Protein AF-A0A948FHB3-F1 (afdb_monomer)

Foldseek 3Di:
DPDKFKKKWDQALAQQGIAIEGAPPDPDDPVNVVVVVVCVVVVHDQFKAKDWDWDWYQYPVRDIDIDIIMMMIGRHGNVLDDPVLSVVVRVLRVVCVVVVVCCSPPPDPSVVCPNDRYHYDNVRVVSCVVCVVVSVCVSVVPCPPPPPDDPPDDDDDDDDDDDDDDDDDDDDDDDDDDDDD

Sequence (181 aa):
MSNPFLIAETPRGGPYGHRFIIPPGTDLQSSEVEAYFQRAALGRGNDFIAVNHQVTQHLPNGAVRKGSETLLLAGVPCENLSPGQMEKVRQTLRGQLDDLEKLVTGDINWEEAGQQTLIIRAELAVWLRKDINALAEAVTSDNPGTSRPGLYFPKSPLSAVLIGSFLGIAVGAMALYLWFF

Solvent-accessible surface area (backbone atoms only — not comparable to full-atom values): 11252 Å² total; per-residue (Å²): 128,62,76,67,46,41,37,36,39,35,45,62,37,46,85,66,30,66,32,35,38,37,32,72,94,62,90,77,48,72,69,59,56,47,52,51,52,55,31,49,76,70,76,46,69,55,45,39,52,70,44,70,48,81,40,82,29,66,42,86,86,72,49,75,46,78,37,68,33,36,45,34,41,34,50,39,63,47,87,81,49,52,74,67,52,49,49,51,52,45,52,53,54,53,68,42,48,66,56,51,48,47,43,55,73,70,70,52,61,47,78,80,55,46,89,57,52,72,42,77,38,63,61,40,55,50,54,44,60,69,47,43,56,60,50,52,49,51,66,62,69,74,59,82,74,79,67,72,75,75,85,74,76,80,89,75,82,90,82,90,86,83,90,83,90,82,90,82,88,82,88,82,84,87,80,88,76,89,80,90,131

Structure (mmCIF, N/CA/C/O backbone):
data_AF-A0A948FHB3-F1
#
_entry.id   AF-A0A948FHB3-F1
#
loop_
_atom_site.group_PDB
_atom_site.id
_atom_site.type_symbol
_atom_site.label_atom_id
_atom_site.label_alt_id
_atom_site.label_comp_id
_atom_site.label_asym_id
_atom_site.label_entity_id
_atom_site.label_seq_id
_atom_site.pdbx_PDB_ins_code
_atom_site.Cartn_x
_atom_site.Cartn_y
_atom_site.Cartn_z
_atom_site.occupancy
_atom_site.B_iso_or_equiv
_atom_site.auth_seq_id
_atom_site.auth_comp_id
_atom_site.auth_asym_id
_atom_site.auth_atom_id
_atom_site.pdbx_PDB_model_num
ATOM 1 N N . MET A 1 1 ? -17.315 -9.355 10.254 1.00 51.12 1 MET A N 1
ATOM 2 C CA . MET A 1 1 ? -16.371 -8.264 9.940 1.00 51.12 1 MET A CA 1
ATOM 3 C C . MET A 1 1 ? -15.313 -8.854 9.035 1.00 51.12 1 MET A C 1
ATOM 5 O O . MET A 1 1 ? -14.880 -9.965 9.319 1.00 51.12 1 MET A O 1
ATOM 9 N N . SER A 1 2 ? -14.967 -8.187 7.938 1.00 69.62 2 SER A N 1
ATOM 10 C CA . SER A 1 2 ? -13.854 -8.624 7.090 1.00 69.62 2 SER A CA 1
ATOM 11 C C . SER A 1 2 ? -12.561 -8.517 7.894 1.00 69.62 2 SER A C 1
ATOM 13 O O . SER A 1 2 ? -12.381 -7.539 8.618 1.00 69.62 2 SER A O 1
ATOM 15 N N . ASN A 1 3 ? -11.689 -9.522 7.817 1.00 87.00 3 ASN A N 1
ATOM 16 C CA . ASN A 1 3 ? -10.385 -9.432 8.470 1.00 87.00 3 ASN A CA 1
ATOM 17 C C . ASN A 1 3 ? -9.614 -8.242 7.882 1.00 87.00 3 ASN A C 1
ATOM 19 O O . ASN A 1 3 ? -9.632 -8.093 6.660 1.00 87.00 3 ASN A O 1
ATOM 23 N N . PRO A 1 4 ? -8.946 -7.412 8.702 1.00 92.25 4 PRO A N 1
ATOM 24 C CA . PRO A 1 4 ? -8.140 -6.317 8.187 1.00 92.25 4 PRO A CA 1
ATOM 25 C C . PRO A 1 4 ? -7.045 -6.812 7.242 1.00 92.25 4 PRO A C 1
ATOM 27 O O . PRO A 1 4 ? -6.477 -7.885 7.456 1.00 92.25 4 PRO A O 1
ATOM 30 N N . PHE A 1 5 ? -6.721 -6.021 6.223 1.00 94.81 5 PHE A N 1
ATOM 31 C CA . PHE A 1 5 ? -5.632 -6.317 5.294 1.00 94.81 5 PHE A CA 1
ATOM 32 C C . PHE A 1 5 ? -4.998 -5.033 4.750 1.00 94.81 5 PHE A C 1
ATOM 34 O O . PHE A 1 5 ? -5.647 -3.989 4.674 1.00 94.81 5 PHE A O 1
ATOM 41 N N . LEU A 1 6 ? -3.716 -5.111 4.387 1.00 96.75 6 LEU A N 1
ATOM 42 C CA . LEU A 1 6 ? -3.002 -4.019 3.724 1.00 96.75 6 LEU A CA 1
ATOM 43 C C . LEU A 1 6 ? -3.098 -4.177 2.210 1.00 96.75 6 LEU A C 1
ATOM 45 O O . LEU A 1 6 ? -2.969 -5.291 1.714 1.00 96.75 6 LEU A O 1
ATOM 49 N N . ILE A 1 7 ? -3.262 -3.071 1.492 1.00 98.12 7 ILE A N 1
ATOM 50 C CA . ILE A 1 7 ? -3.062 -2.959 0.041 1.00 98.12 7 ILE A CA 1
ATOM 51 C C . ILE A 1 7 ? -2.237 -1.709 -0.253 1.00 98.12 7 ILE A C 1
ATOM 53 O O . ILE A 1 7 ? -2.284 -0.739 0.506 1.00 98.12 7 ILE A O 1
ATOM 57 N N . ALA A 1 8 ? -1.497 -1.714 -1.357 1.00 98.44 8 ALA A N 1
ATOM 58 C CA . ALA A 1 8 ? -0.726 -0.555 -1.793 1.00 98.44 8 ALA A CA 1
ATOM 59 C C . ALA A 1 8 ? -0.957 -0.235 -3.272 1.00 98.44 8 ALA A C 1
ATOM 61 O O . ALA A 1 8 ? -1.216 -1.126 -4.076 1.00 98.44 8 ALA A O 1
ATOM 62 N N . GLU A 1 9 ? -0.835 1.039 -3.624 1.00 98.44 9 GLU A N 1
ATOM 63 C CA . GLU A 1 9 ? -0.758 1.521 -5.000 1.00 98.44 9 GLU A CA 1
ATOM 64 C C . GLU A 1 9 ? 0.606 2.170 -5.194 1.00 98.44 9 GLU A C 1
ATOM 66 O O . GLU A 1 9 ? 0.994 3.040 -4.412 1.00 98.44 9 GLU A O 1
ATOM 71 N N . THR A 1 10 ? 1.310 1.789 -6.258 1.00 97.81 10 THR A N 1
ATOM 72 C CA . THR A 1 10 ? 2.568 2.426 -6.64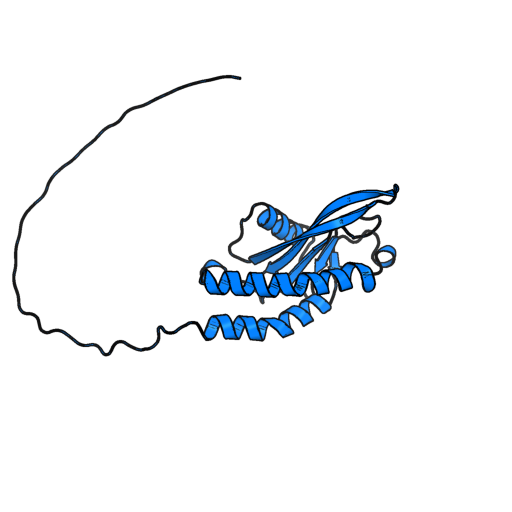3 1.00 97.81 10 THR A CA 1
ATOM 73 C C . THR A 1 10 ? 2.557 2.836 -8.115 1.00 97.81 10 THR A C 1
ATOM 75 O O . THR A 1 10 ? 2.137 2.057 -8.974 1.00 97.81 10 THR A O 1
ATOM 78 N N . PRO A 1 11 ? 3.064 4.036 -8.456 1.00 96.50 11 PRO A N 1
ATOM 79 C CA . PRO A 1 11 ? 3.316 4.420 -9.840 1.00 96.50 11 PRO A CA 1
ATOM 80 C C . PRO A 1 11 ? 4.614 3.795 -10.380 1.00 96.50 11 PRO A C 1
ATOM 82 O O . PRO A 1 11 ? 4.922 3.957 -11.558 1.00 96.50 11 PRO A O 1
ATOM 85 N N . ARG A 1 12 ? 5.411 3.121 -9.539 1.00 95.69 12 ARG A N 1
ATOM 86 C CA . ARG A 1 12 ? 6.755 2.626 -9.872 1.00 95.69 12 ARG A CA 1
ATOM 87 C C . ARG A 1 12 ? 6.755 1.203 -10.447 1.00 95.69 12 ARG A C 1
ATOM 89 O O . ARG A 1 12 ? 7.752 0.505 -10.322 1.00 95.69 12 ARG A O 1
ATOM 96 N N . GLY A 1 13 ? 5.691 0.791 -11.139 1.00 93.12 13 GLY A N 1
ATOM 97 C CA . GLY A 1 13 ? 5.583 -0.514 -11.806 1.00 93.12 13 GLY A CA 1
ATOM 9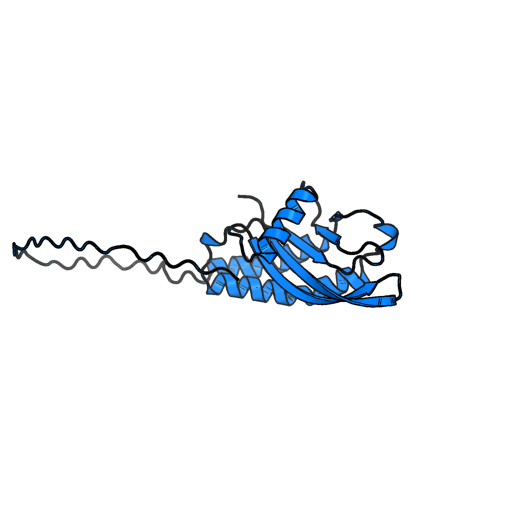8 C C . GLY A 1 13 ? 6.426 -0.663 -13.083 1.00 93.12 13 GLY A C 1
ATOM 99 O O . GLY A 1 13 ? 5.996 -1.305 -14.044 1.00 93.12 13 GLY A O 1
ATOM 100 N N . GLY A 1 14 ? 7.579 0.009 -13.150 1.00 88.38 14 GLY A N 1
ATOM 101 C CA . GLY A 1 14 ? 8.451 0.057 -14.323 1.00 88.38 14 GLY A CA 1
ATOM 102 C C . GLY A 1 14 ? 7.738 0.583 -15.583 1.00 88.38 14 GLY A C 1
ATOM 103 O O . GLY A 1 14 ? 7.062 1.619 -15.518 1.00 88.38 14 GLY A O 1
ATOM 104 N N . PRO A 1 15 ? 7.857 -0.105 -16.738 1.00 87.75 15 PRO A N 1
ATOM 105 C CA . PRO A 1 15 ? 7.249 0.341 -17.991 1.00 87.75 15 PRO A CA 1
ATOM 106 C C . PRO A 1 15 ? 5.722 0.251 -17.989 1.00 87.75 15 PRO A C 1
ATOM 108 O O . PRO A 1 15 ? 5.075 0.820 -18.867 1.00 87.75 15 PRO A O 1
ATOM 111 N N . TYR A 1 16 ? 5.140 -0.437 -17.008 1.00 90.12 16 TYR A N 1
ATOM 112 C CA . TYR A 1 16 ? 3.711 -0.691 -16.961 1.00 90.12 16 TYR A CA 1
ATOM 113 C C . TYR A 1 16 ? 2.920 0.304 -16.098 1.00 90.12 16 TYR A C 1
ATOM 115 O O . TYR A 1 16 ? 1.689 0.255 -16.069 1.00 90.12 16 TYR A O 1
ATOM 123 N N . GLY A 1 17 ? 3.609 1.231 -15.427 1.00 89.25 17 GLY A N 1
ATOM 124 C CA . GLY A 1 17 ? 2.988 2.339 -14.708 1.00 89.25 17 GLY A CA 1
ATOM 125 C C . GLY A 1 17 ? 2.363 1.942 -13.372 1.00 89.25 17 GLY A C 1
ATOM 126 O O . GLY A 1 17 ? 3.022 1.335 -12.533 1.00 89.25 17 GLY A O 1
ATOM 127 N N . HIS A 1 18 ? 1.114 2.362 -13.149 1.00 93.00 18 HIS A N 1
ATOM 128 C CA . HIS A 1 18 ? 0.423 2.150 -11.877 1.00 93.00 18 HIS A CA 1
ATOM 129 C C . HIS A 1 18 ? 0.128 0.666 -11.655 1.00 93.00 18 HIS A C 1
ATOM 131 O O . HIS A 1 18 ? -0.335 -0.046 -12.557 1.00 93.00 18 HIS A O 1
ATOM 137 N N . ARG A 1 19 ? 0.426 0.206 -10.443 1.00 97.06 19 ARG A N 1
ATOM 138 C CA . ARG A 1 19 ? 0.252 -1.176 -10.008 1.00 97.06 19 ARG A CA 1
ATOM 139 C C . ARG A 1 19 ? -0.311 -1.211 -8.604 1.00 97.06 19 ARG A C 1
ATOM 141 O O . ARG A 1 19 ? 0.040 -0.374 -7.772 1.00 97.06 19 ARG A O 1
ATOM 148 N N . PHE A 1 20 ? -1.148 -2.209 -8.355 1.00 98.25 20 PHE A N 1
ATOM 149 C CA . PHE A 1 20 ? -1.647 -2.494 -7.023 1.00 98.25 20 PHE A CA 1
ATOM 150 C C . PHE A 1 20 ? -0.935 -3.712 -6.456 1.00 98.25 20 PHE A C 1
ATOM 152 O O . PHE A 1 20 ? -0.706 -4.697 -7.156 1.00 98.25 20 PHE A O 1
ATOM 159 N N . ILE A 1 21 ? -0.610 -3.643 -5.174 1.00 98.50 21 ILE A N 1
ATOM 160 C CA . ILE A 1 21 ? 0.015 -4.724 -4.427 1.00 98.50 21 ILE A CA 1
ATOM 161 C C . ILE A 1 21 ? -0.992 -5.191 -3.384 1.00 98.50 21 ILE A C 1
ATOM 163 O O . ILE A 1 21 ? -1.506 -4.381 -2.608 1.00 98.50 21 ILE A O 1
ATOM 167 N N . ILE A 1 22 ? -1.285 -6.488 -3.383 1.00 98.19 22 ILE A N 1
ATOM 168 C CA . ILE A 1 22 ? -2.282 -7.108 -2.506 1.00 98.19 22 ILE A CA 1
ATOM 169 C C . ILE A 1 22 ? -1.670 -8.289 -1.741 1.00 98.19 22 ILE A C 1
ATOM 171 O O . ILE A 1 22 ? -0.711 -8.900 -2.222 1.00 98.19 22 ILE A O 1
ATOM 175 N N . PRO A 1 23 ? -2.199 -8.647 -0.560 1.00 97.38 23 PRO A N 1
ATOM 176 C CA . PRO A 1 23 ? -1.723 -9.803 0.173 1.00 97.38 23 PRO A CA 1
ATOM 177 C C . PRO A 1 23 ? -2.305 -11.098 -0.417 1.00 97.38 23 PRO A C 1
ATOM 179 O O . PRO A 1 23 ? -3.388 -11.088 -1.018 1.00 97.38 23 PRO A O 1
ATOM 182 N N . PRO A 1 24 ? -1.615 -12.238 -0.238 1.00 96.62 24 PRO A N 1
ATOM 183 C CA . PRO A 1 24 ? -2.129 -13.537 -0.654 1.00 96.62 24 PRO A CA 1
ATOM 184 C C . PRO A 1 24 ? -3.406 -13.902 0.112 1.00 96.62 24 PRO A C 1
ATOM 186 O O . PRO A 1 24 ? -3.582 -13.514 1.267 1.00 96.62 24 PRO A O 1
ATOM 189 N N . GLY A 1 25 ? -4.274 -14.692 -0.526 1.00 91.94 25 GLY A N 1
ATOM 190 C CA . GLY A 1 25 ? -5.529 -15.160 0.076 1.00 91.94 25 GLY A CA 1
ATOM 191 C C . GLY A 1 25 ? -6.641 -14.110 0.122 1.00 91.94 25 GLY A C 1
ATOM 192 O O . GLY A 1 25 ? -7.603 -14.288 0.863 1.00 91.94 25 GLY A O 1
ATOM 193 N N . THR A 1 26 ? -6.503 -13.018 -0.635 1.00 90.31 26 THR A N 1
ATOM 194 C CA . THR A 1 26 ? -7.603 -12.088 -0.901 1.00 90.31 26 THR A CA 1
ATOM 195 C C . THR A 1 26 ? -8.277 -12.451 -2.220 1.00 90.31 26 THR A C 1
ATOM 197 O O . THR A 1 26 ? -7.600 -12.773 -3.194 1.00 90.31 26 THR A O 1
ATOM 200 N N . ASP A 1 27 ? -9.606 -12.356 -2.256 1.00 92.25 27 ASP A N 1
ATOM 201 C CA . ASP A 1 27 ? -10.411 -12.638 -3.456 1.00 92.25 27 ASP A CA 1
ATOM 202 C C . ASP A 1 27 ? -10.703 -11.357 -4.267 1.00 92.25 27 ASP A C 1
ATOM 204 O O . ASP A 1 27 ? -11.571 -11.339 -5.143 1.00 92.25 27 ASP A O 1
ATOM 208 N N . LEU A 1 28 ? -9.983 -10.274 -3.950 1.00 94.75 28 LEU A N 1
ATOM 209 C CA . LEU A 1 28 ? -10.219 -8.939 -4.486 1.00 94.75 28 LEU A CA 1
ATOM 210 C C . LEU A 1 28 ? -9.918 -8.872 -5.979 1.00 94.75 28 LEU A C 1
ATOM 212 O O . LEU A 1 28 ? -8.833 -9.228 -6.441 1.00 94.75 28 LEU A O 1
ATOM 216 N N . GLN A 1 29 ? -10.868 -8.318 -6.718 1.00 96.12 29 GLN A N 1
ATOM 217 C CA . GLN A 1 29 ? -10.713 -7.995 -8.127 1.00 96.12 29 GLN A CA 1
ATOM 218 C C . GLN A 1 29 ? -10.104 -6.601 -8.305 1.00 96.12 29 GLN A C 1
ATOM 220 O O . GLN A 1 29 ? -10.248 -5.721 -7.453 1.00 96.12 29 GLN A O 1
ATOM 225 N N . SER A 1 30 ? -9.475 -6.355 -9.459 1.00 95.62 30 SER A N 1
ATOM 226 C CA . SER A 1 30 ? -8.820 -5.070 -9.756 1.00 95.62 30 SER A CA 1
ATOM 227 C C . SER A 1 30 ? -9.752 -3.871 -9.575 1.00 95.62 30 SER A C 1
ATOM 229 O O . SER A 1 30 ? -9.329 -2.849 -9.049 1.00 95.62 30 SER A O 1
ATOM 231 N N . SER A 1 31 ? -11.028 -4.011 -9.949 1.00 96.56 31 SER A N 1
ATOM 232 C CA . SER A 1 31 ? -12.040 -2.960 -9.800 1.00 96.56 31 SER A CA 1
ATOM 233 C C . SER A 1 31 ? -12.354 -2.624 -8.341 1.00 96.56 31 SER A C 1
ATOM 235 O O . SER A 1 31 ? -12.632 -1.473 -8.019 1.00 96.56 31 SER A O 1
ATOM 237 N N . GLU A 1 32 ? -12.316 -3.613 -7.446 1.00 96.62 32 GLU A N 1
ATOM 238 C CA . GLU A 1 32 ? -12.562 -3.402 -6.016 1.00 96.62 32 GLU A CA 1
ATOM 239 C C . GLU A 1 32 ? -11.375 -2.687 -5.371 1.00 96.62 32 GLU A C 1
ATOM 241 O O . GLU A 1 32 ? -11.552 -1.735 -4.611 1.00 96.62 32 GLU A O 1
ATOM 246 N N . VAL A 1 33 ? -10.159 -3.105 -5.730 1.00 97.31 33 VAL A N 1
ATOM 247 C CA . VAL A 1 33 ? -8.918 -2.457 -5.296 1.00 97.31 33 VAL A CA 1
ATOM 248 C C . VAL A 1 33 ? -8.873 -1.009 -5.784 1.00 97.31 33 VAL A C 1
ATOM 250 O O . VAL A 1 33 ? -8.632 -0.098 -4.995 1.00 97.31 33 VAL A O 1
ATOM 253 N N . GLU A 1 34 ? -9.190 -0.766 -7.054 1.00 96.94 34 GLU A N 1
ATOM 254 C CA . GLU A 1 34 ? -9.250 0.583 -7.615 1.00 96.94 34 GLU A CA 1
ATOM 255 C C . GLU A 1 34 ? -10.283 1.460 -6.889 1.00 96.94 34 GLU A C 1
ATOM 257 O O . GLU A 1 34 ? -9.996 2.613 -6.562 1.00 96.94 34 GLU A O 1
ATOM 262 N N . ALA A 1 35 ? -11.451 0.910 -6.542 1.00 96.62 35 ALA A N 1
ATOM 263 C CA . ALA A 1 35 ? -12.463 1.632 -5.777 1.00 96.62 35 ALA A CA 1
ATOM 264 C C . ALA A 1 35 ? -11.964 2.063 -4.383 1.00 96.62 35 ALA A C 1
ATOM 266 O O . ALA A 1 35 ? -12.358 3.126 -3.896 1.00 96.62 35 ALA A O 1
ATOM 267 N N . TYR A 1 36 ? -11.083 1.296 -3.730 1.00 96.81 36 TYR A N 1
ATOM 268 C CA . TYR A 1 36 ? -10.428 1.747 -2.494 1.00 96.81 36 TYR A CA 1
ATOM 269 C C . TYR A 1 36 ? -9.556 2.982 -2.735 1.00 96.81 36 TYR A C 1
ATOM 271 O O . TYR A 1 36 ? -9.712 3.983 -2.033 1.00 96.81 36 TYR A O 1
ATOM 279 N N . PHE A 1 37 ? -8.684 2.948 -3.743 1.00 97.06 37 PHE A N 1
ATOM 280 C CA . PHE A 1 37 ? -7.753 4.047 -4.014 1.00 97.06 37 PHE A CA 1
ATOM 281 C C . PHE A 1 37 ? -8.447 5.305 -4.548 1.00 97.06 37 PHE A C 1
ATOM 283 O O . PHE A 1 37 ? -8.101 6.412 -4.133 1.00 97.06 37 PHE A O 1
ATOM 290 N N . GLN A 1 38 ? -9.497 5.166 -5.362 1.00 96.81 38 GLN A N 1
ATOM 291 C CA . GLN A 1 38 ? -10.324 6.301 -5.785 1.00 96.81 38 GLN A CA 1
ATOM 292 C C . GLN A 1 38 ? -11.001 6.984 -4.586 1.00 96.81 38 GLN A C 1
ATOM 294 O O . GLN A 1 38 ? -10.979 8.211 -4.467 1.00 96.81 38 GLN A O 1
ATOM 299 N N . ARG A 1 39 ? -11.568 6.204 -3.655 1.00 96.94 39 ARG A N 1
ATOM 300 C CA . ARG A 1 39 ? -12.151 6.743 -2.416 1.00 96.94 39 ARG A CA 1
ATOM 301 C C . ARG A 1 39 ? -11.087 7.410 -1.539 1.00 96.94 39 ARG A C 1
ATOM 303 O O . ARG A 1 39 ? -11.320 8.514 -1.041 1.00 96.94 39 ARG A O 1
ATOM 310 N N . ALA A 1 40 ? -9.907 6.799 -1.420 1.00 95.56 40 ALA A N 1
ATOM 311 C CA . ALA A 1 40 ? -8.789 7.335 -0.646 1.00 95.56 40 ALA A CA 1
ATOM 312 C C . ALA A 1 40 ? -8.297 8.681 -1.196 1.00 95.56 40 ALA A C 1
ATOM 314 O O . ALA A 1 40 ? -8.099 9.618 -0.424 1.00 95.56 40 ALA A O 1
ATOM 315 N N . ALA A 1 41 ? -8.184 8.816 -2.521 1.00 94.25 41 ALA A N 1
ATOM 316 C CA . ALA A 1 41 ? -7.808 10.066 -3.184 1.00 94.25 41 ALA A CA 1
ATOM 317 C C . ALA A 1 41 ? -8.810 11.208 -2.926 1.00 94.25 41 ALA A C 1
ATOM 319 O O . ALA A 1 41 ? -8.424 12.373 -2.872 1.00 94.25 41 ALA A O 1
ATOM 320 N N . LEU A 1 42 ? -10.089 10.879 -2.715 1.00 94.25 42 LEU A N 1
ATOM 321 C CA . LEU A 1 42 ? -11.138 11.834 -2.344 1.00 94.25 42 LEU A CA 1
ATOM 322 C C . LEU A 1 42 ? -11.205 12.110 -0.831 1.00 94.25 42 LEU A C 1
ATOM 324 O O . LEU A 1 42 ? -12.072 12.870 -0.396 1.00 94.25 42 LEU A O 1
ATOM 328 N N . GLY A 1 43 ? -10.354 11.468 -0.022 1.00 89.25 43 GLY A N 1
ATOM 329 C CA . GLY A 1 43 ? -10.416 11.537 1.440 1.00 89.25 43 GLY A CA 1
ATOM 330 C C . GLY A 1 43 ? -11.692 10.922 2.023 1.00 89.25 43 GLY A C 1
ATOM 331 O O . GLY A 1 43 ? -12.136 11.325 3.096 1.00 89.25 43 GLY A O 1
ATOM 332 N N . ARG A 1 44 ? -12.323 9.985 1.307 1.00 86.88 44 ARG A N 1
ATOM 333 C CA . ARG A 1 44 ? -13.581 9.337 1.699 1.00 86.88 44 ARG A CA 1
ATOM 334 C C . ARG A 1 44 ? -13.319 7.892 2.082 1.00 86.88 44 ARG A C 1
ATOM 336 O O . ARG A 1 44 ? -12.675 7.185 1.327 1.00 86.88 44 ARG A O 1
ATOM 343 N N . GLY A 1 45 ? -13.890 7.428 3.184 1.00 86.75 45 GLY A N 1
ATOM 344 C CA . GLY A 1 45 ? -13.796 6.026 3.587 1.00 86.75 45 GLY A CA 1
ATOM 345 C C . GLY A 1 45 ? -14.093 5.860 5.066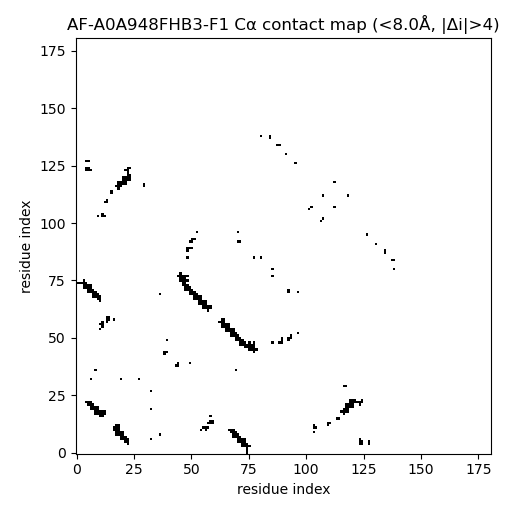 1.00 86.75 45 GLY A C 1
ATOM 346 O O . GLY A 1 45 ? -13.497 6.541 5.895 1.00 86.75 45 GLY A O 1
ATOM 347 N N . ASN A 1 46 ? -15.032 4.977 5.393 1.00 92.44 46 ASN A N 1
ATOM 348 C CA . ASN A 1 46 ? -15.332 4.574 6.768 1.00 92.44 46 ASN A CA 1
ATOM 349 C C . ASN A 1 46 ? -14.854 3.145 7.071 1.00 92.44 46 ASN A C 1
ATOM 351 O O . ASN A 1 46 ? -14.961 2.703 8.207 1.00 92.44 46 ASN A O 1
ATOM 355 N N . ASP A 1 47 ? -14.326 2.441 6.071 1.00 93.75 47 ASP A N 1
ATOM 356 C CA . ASP A 1 47 ? -13.883 1.046 6.117 1.00 93.75 47 ASP A CA 1
ATOM 357 C C . ASP A 1 47 ? -12.373 0.881 5.870 1.00 93.75 47 ASP A C 1
ATOM 359 O O . ASP A 1 47 ? -11.888 -0.244 5.707 1.00 93.75 47 ASP A O 1
ATOM 363 N N . PHE A 1 48 ? -11.626 1.990 5.810 1.00 95.00 48 PHE A N 1
ATOM 364 C CA . PHE A 1 48 ? -10.178 1.968 5.646 1.00 95.00 48 PHE A CA 1
ATOM 365 C C . PHE A 1 48 ? -9.470 3.227 6.155 1.00 95.00 48 PHE A C 1
ATOM 367 O O . PHE A 1 48 ? -10.048 4.311 6.248 1.00 95.00 48 PHE A O 1
ATOM 374 N N . ILE A 1 49 ? -8.164 3.089 6.394 1.00 94.81 49 ILE A N 1
ATOM 375 C CA . ILE A 1 49 ? -7.242 4.189 6.698 1.00 94.81 49 ILE A CA 1
ATOM 376 C C . ILE A 1 49 ? -6.103 4.151 5.682 1.00 94.81 49 ILE A C 1
ATOM 378 O O . ILE A 1 49 ? -5.492 3.106 5.484 1.00 94.81 49 IL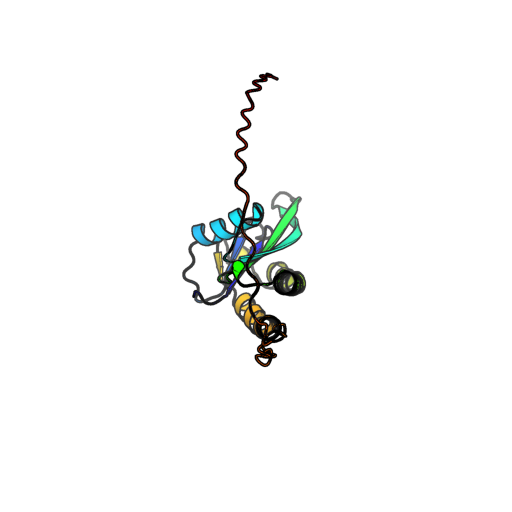E A O 1
ATOM 382 N N . ALA A 1 50 ? -5.805 5.285 5.049 1.00 96.69 50 ALA A N 1
ATOM 383 C CA . ALA A 1 50 ? -4.756 5.393 4.038 1.00 96.69 50 ALA A CA 1
ATOM 384 C C . ALA A 1 50 ? -3.726 6.470 4.392 1.00 96.69 50 ALA A C 1
ATOM 386 O O . ALA A 1 50 ? -4.045 7.476 5.035 1.00 96.69 50 ALA A O 1
ATOM 387 N N . VAL A 1 51 ? -2.496 6.259 3.932 1.00 96.94 51 VAL A N 1
ATOM 388 C CA . VAL A 1 51 ? -1.397 7.228 3.953 1.00 96.94 51 VAL A CA 1
ATOM 389 C C . VAL A 1 51 ? -0.711 7.226 2.594 1.00 96.94 51 VAL A C 1
ATOM 391 O O . VAL A 1 51 ? -0.719 6.215 1.894 1.00 96.94 51 VAL A O 1
ATOM 394 N N . ASN A 1 52 ? -0.121 8.352 2.210 1.00 97.25 52 ASN A N 1
ATOM 395 C CA . ASN A 1 52 ? 0.587 8.469 0.946 1.00 97.25 52 ASN A CA 1
ATOM 396 C C . ASN A 1 52 ? 1.849 9.323 1.067 1.00 97.25 52 ASN A C 1
ATOM 398 O O . ASN A 1 52 ? 2.022 10.095 2.013 1.00 97.25 52 ASN A O 1
ATOM 402 N N . HIS A 1 53 ? 2.720 9.177 0.074 1.00 96.94 53 HIS A N 1
ATOM 403 C CA . HIS A 1 53 ? 3.879 10.037 -0.139 1.00 96.94 53 HIS A CA 1
ATOM 404 C C . HIS A 1 53 ? 4.177 10.210 -1.628 1.00 96.94 53 HIS A C 1
ATOM 406 O O . HIS A 1 53 ? 3.663 9.481 -2.477 1.00 96.94 53 HIS A O 1
ATOM 412 N N . GLN A 1 54 ? 4.981 11.221 -1.953 1.00 97.69 54 GLN A N 1
ATOM 413 C CA . GLN A 1 54 ? 5.374 11.513 -3.329 1.00 97.69 54 GLN A CA 1
ATOM 414 C C . GLN A 1 54 ? 6.656 10.767 -3.686 1.00 97.69 54 GLN A C 1
ATOM 416 O O . GLN A 1 54 ? 7.710 11.029 -3.111 1.00 97.69 54 GLN A O 1
ATOM 421 N N . VAL A 1 55 ? 6.585 9.915 -4.703 1.00 96.81 55 VAL A N 1
ATOM 422 C CA . VAL A 1 55 ? 7.727 9.158 -5.222 1.00 96.81 55 VAL A CA 1
ATOM 423 C C . VAL A 1 55 ? 8.110 9.629 -6.620 1.00 96.81 55 VAL A C 1
ATOM 425 O O . VAL A 1 55 ? 7.304 10.191 -7.366 1.00 96.81 55 VAL A O 1
ATOM 428 N N . THR A 1 56 ? 9.374 9.421 -6.981 1.00 95.12 56 THR A N 1
ATOM 429 C CA . THR A 1 56 ? 9.859 9.654 -8.345 1.00 95.12 56 THR A CA 1
ATOM 430 C C . THR A 1 56 ? 9.564 8.428 -9.205 1.00 95.12 56 THR A C 1
ATOM 432 O O . THR A 1 56 ? 9.907 7.311 -8.830 1.00 95.12 56 THR A O 1
ATOM 435 N N . GLN A 1 57 ? 8.961 8.638 -10.372 1.00 92.31 57 GLN A N 1
ATOM 436 C CA . GLN A 1 57 ? 8.769 7.611 -11.388 1.00 92.31 57 GLN A CA 1
ATOM 437 C C . GLN A 1 57 ? 9.602 7.936 -12.626 1.00 92.31 57 GLN A C 1
ATOM 439 O O . GLN A 1 57 ? 9.533 9.046 -13.159 1.00 92.31 57 GLN A O 1
ATOM 444 N N . HIS A 1 58 ? 10.319 6.926 -13.109 1.00 89.81 58 HIS A N 1
ATOM 445 C CA . HIS A 1 58 ? 11.042 6.955 -14.373 1.00 89.81 58 HIS A CA 1
ATOM 446 C C . HIS A 1 58 ? 10.212 6.244 -15.443 1.00 89.81 58 HIS A C 1
ATOM 448 O O . HIS A 1 58 ? 9.802 5.099 -15.258 1.00 89.81 58 HIS A O 1
ATOM 454 N N . LEU A 1 59 ? 9.923 6.943 -16.537 1.00 88.06 59 LEU A N 1
ATOM 455 C CA . LEU A 1 59 ? 9.160 6.409 -17.660 1.00 88.06 59 LEU A CA 1
ATOM 456 C C . LEU A 1 59 ? 10.094 5.784 -18.712 1.00 88.06 59 LEU A C 1
ATOM 458 O O . LEU A 1 59 ? 11.253 6.193 -18.815 1.00 88.06 59 LEU A O 1
ATOM 462 N N . PRO A 1 60 ? 9.599 4.856 -19.557 1.00 86.19 60 PRO A N 1
ATOM 463 C CA . PRO A 1 60 ? 10.406 4.221 -20.608 1.00 86.19 60 PRO A CA 1
ATOM 464 C C . PRO A 1 60 ? 11.033 5.197 -21.610 1.00 86.19 60 PRO A C 1
ATOM 466 O O . PRO A 1 60 ? 12.062 4.905 -22.204 1.00 86.19 60 PRO A O 1
ATOM 469 N N . ASN A 1 61 ? 10.427 6.372 -21.791 1.00 89.31 61 ASN A N 1
ATOM 470 C CA . ASN A 1 61 ? 10.939 7.435 -22.657 1.00 89.31 61 ASN A CA 1
ATOM 471 C C . ASN A 1 61 ? 12.012 8.317 -21.981 1.00 89.31 61 ASN A C 1
ATOM 473 O O . ASN A 1 61 ? 12.369 9.358 -22.526 1.00 89.31 61 ASN A O 1
ATOM 477 N N . GLY A 1 62 ? 12.482 7.950 -20.784 1.00 90.00 62 GLY A N 1
ATOM 478 C CA . GLY A 1 62 ? 13.458 8.711 -20.002 1.00 90.00 62 GLY A CA 1
ATOM 479 C C . GLY A 1 62 ? 12.875 9.903 -19.238 1.00 90.00 62 GLY A C 1
ATOM 480 O O . GLY A 1 62 ? 13.601 10.556 -18.489 1.00 90.00 62 GLY A O 1
ATOM 481 N N . ALA A 1 63 ? 11.578 10.195 -19.381 1.00 89.75 63 ALA A N 1
ATOM 482 C CA . ALA A 1 63 ? 10.943 11.265 -18.626 1.00 89.75 63 ALA A CA 1
ATOM 483 C C . ALA A 1 63 ? 10.811 10.893 -17.144 1.00 89.75 63 ALA A C 1
ATOM 485 O O . ALA A 1 63 ? 10.567 9.741 -16.777 1.00 89.75 63 ALA A O 1
ATOM 486 N N . VAL A 1 64 ? 10.934 11.905 -16.290 1.00 93.44 64 VAL A N 1
ATOM 487 C CA . VAL A 1 64 ? 10.803 11.774 -14.840 1.00 93.44 64 VAL A CA 1
ATOM 488 C C . VAL A 1 64 ? 9.558 12.526 -14.397 1.00 93.44 64 VAL A C 1
ATOM 490 O O . VAL A 1 64 ? 9.392 13.701 -14.722 1.00 93.44 64 VAL A O 1
ATOM 493 N N . ARG A 1 65 ? 8.684 11.862 -13.637 1.00 93.56 65 ARG A N 1
ATOM 494 C CA . ARG A 1 65 ? 7.506 12.492 -13.025 1.00 93.56 65 ARG A CA 1
ATOM 495 C C . ARG A 1 65 ? 7.401 12.153 -11.544 1.00 93.56 65 ARG A C 1
ATOM 497 O O . ARG A 1 65 ? 8.021 11.206 -11.067 1.00 93.56 65 ARG A O 1
ATOM 504 N N . LYS A 1 66 ? 6.604 12.933 -10.817 1.00 95.38 66 LYS A N 1
ATOM 505 C CA . LYS A 1 66 ? 6.186 12.605 -9.451 1.00 95.38 66 LYS A CA 1
ATOM 506 C C . LYS A 1 66 ? 4.843 11.885 -9.485 1.00 95.38 66 LYS A C 1
ATOM 508 O O . LYS A 1 66 ? 3.992 12.210 -10.313 1.00 95.38 66 LYS A O 1
ATOM 513 N N . GLY A 1 67 ? 4.679 10.901 -8.612 1.00 94.50 67 GLY A N 1
ATOM 514 C CA . GLY A 1 67 ? 3.427 10.181 -8.422 1.00 94.50 67 GLY A CA 1
ATOM 515 C C . GLY A 1 67 ? 3.179 9.917 -6.942 1.00 94.50 67 GLY A C 1
ATOM 516 O O . GLY A 1 67 ? 4.119 9.860 -6.153 1.00 94.50 67 GLY A O 1
ATOM 517 N N . SER A 1 68 ? 1.908 9.765 -6.575 1.00 96.06 68 SER A N 1
ATOM 518 C CA . SER A 1 68 ? 1.524 9.347 -5.228 1.00 96.06 68 SER A CA 1
ATOM 519 C C . SER A 1 68 ? 1.682 7.838 -5.112 1.00 96.06 68 SER A C 1
ATOM 521 O O . SER A 1 68 ? 1.112 7.106 -5.916 1.00 96.06 68 SER A O 1
ATOM 523 N N . GLU A 1 69 ? 2.428 7.384 -4.115 1.00 97.62 69 GLU A N 1
ATOM 524 C CA . GLU A 1 69 ? 2.408 5.995 -3.667 1.00 97.62 69 GLU A CA 1
ATOM 525 C C . GLU A 1 69 ? 1.629 5.935 -2.353 1.00 97.62 69 GLU A C 1
ATOM 527 O O . GLU A 1 69 ? 1.835 6.764 -1.462 1.00 97.62 69 GLU A O 1
ATOM 532 N N . THR A 1 70 ? 0.679 5.009 -2.277 1.00 98.19 70 THR A N 1
ATOM 533 C CA . THR A 1 70 ? -0.348 4.974 -1.232 1.00 98.19 70 THR A CA 1
ATOM 534 C C . THR A 1 70 ? -0.345 3.608 -0.562 1.00 98.19 70 THR A C 1
ATOM 536 O O . THR A 1 70 ? -0.396 2.591 -1.248 1.00 98.19 70 THR A O 1
ATOM 539 N N . LEU A 1 71 ? -0.352 3.585 0.770 1.00 98.06 71 LEU A N 1
ATOM 540 C CA . LEU A 1 71 ? -0.549 2.387 1.585 1.00 98.06 71 LEU A CA 1
ATOM 541 C C . LEU A 1 71 ? -1.872 2.510 2.344 1.00 98.06 71 LEU A C 1
ATOM 543 O O . LEU A 1 71 ? -2.160 3.550 2.942 1.00 98.06 71 LEU A O 1
ATOM 547 N N . LEU A 1 72 ? -2.682 1.455 2.316 1.00 96.69 72 LEU A N 1
ATOM 548 C CA . LEU A 1 72 ? -4.051 1.469 2.819 1.00 96.69 72 LEU A CA 1
ATOM 549 C C . LEU A 1 72 ? -4.332 0.222 3.663 1.00 96.69 72 LEU A C 1
ATOM 551 O O . LEU A 1 72 ? -4.092 -0.901 3.229 1.00 96.69 72 LEU A O 1
ATOM 555 N N . LEU A 1 73 ? -4.865 0.436 4.867 1.00 95.88 73 LEU A N 1
ATOM 556 C CA . LEU A 1 73 ? -5.394 -0.591 5.761 1.00 95.88 73 LEU A CA 1
ATOM 557 C C . LEU A 1 73 ? -6.910 -0.673 5.597 1.00 95.88 73 LEU A C 1
ATOM 559 O O . LEU A 1 73 ? -7.628 0.210 6.065 1.00 95.88 73 LEU A O 1
ATOM 563 N N . ALA A 1 74 ? -7.383 -1.717 4.923 1.00 94.62 74 ALA A N 1
ATOM 564 C CA . ALA A 1 74 ? -8.794 -1.962 4.645 1.00 94.62 74 ALA A CA 1
ATOM 565 C C . ALA A 1 74 ? -9.413 -2.927 5.663 1.00 94.62 74 ALA A C 1
ATOM 567 O O . ALA A 1 74 ? -8.709 -3.641 6.379 1.00 94.62 74 ALA A O 1
ATOM 568 N N . GLY A 1 75 ? -10.748 -2.956 5.715 1.00 91.69 75 GLY A N 1
ATOM 569 C CA . GLY A 1 75 ? -11.509 -3.836 6.607 1.00 91.69 75 GLY A CA 1
ATOM 570 C C . GLY A 1 75 ? -11.580 -3.338 8.053 1.00 91.69 75 GLY A C 1
ATOM 571 O O . GLY A 1 75 ? -11.988 -4.089 8.936 1.00 91.69 75 GLY A O 1
ATOM 572 N N . VAL A 1 76 ? -11.201 -2.080 8.305 1.00 88.88 76 VAL A N 1
ATOM 573 C CA . VAL A 1 76 ? -11.235 -1.463 9.637 1.00 88.88 76 VAL A CA 1
ATOM 574 C C . VAL A 1 76 ? -12.348 -0.414 9.681 1.00 88.88 76 VAL A C 1
ATOM 576 O O . VAL A 1 76 ? -12.260 0.576 8.957 1.00 88.88 76 VAL A O 1
ATOM 579 N N . PRO A 1 77 ? -13.388 -0.588 10.519 1.00 90.38 77 PRO A N 1
ATOM 580 C CA . PRO A 1 77 ? -14.446 0.404 10.671 1.00 90.38 77 PRO A CA 1
ATOM 581 C C . PRO A 1 77 ? -13.924 1.636 11.426 1.00 90.38 77 PRO A C 1
ATOM 583 O O . PRO A 1 77 ? -13.756 1.614 12.646 1.00 90.38 77 PRO A O 1
ATOM 586 N N . CYS A 1 78 ? -13.680 2.723 10.695 1.00 89.81 78 CYS A N 1
ATOM 587 C CA . CYS A 1 78 ? -13.114 3.972 11.210 1.00 89.81 78 CYS A CA 1
ATOM 588 C C . CYS A 1 78 ? -14.038 4.690 12.200 1.00 89.81 78 CYS A C 1
ATOM 590 O O . CYS A 1 78 ? -13.561 5.428 13.054 1.00 89.81 78 CYS A O 1
ATOM 592 N N . GLU A 1 79 ? -15.348 4.459 12.111 1.00 90.75 79 GLU A N 1
ATOM 593 C CA . GLU A 1 79 ? -16.360 5.022 13.017 1.00 90.75 79 GLU A CA 1
ATOM 594 C C . GLU A 1 79 ? -16.182 4.601 14.484 1.00 90.75 79 GLU A C 1
ATOM 596 O O . GLU A 1 79 ? -16.634 5.304 15.384 1.00 90.75 79 GLU A O 1
ATOM 601 N N . ASN A 1 80 ? -15.475 3.494 14.728 1.00 86.81 80 ASN A N 1
ATOM 602 C CA . ASN A 1 80 ? -15.201 2.983 16.071 1.00 86.81 80 ASN A CA 1
ATOM 603 C C . ASN A 1 80 ? -13.864 3.470 16.647 1.00 86.81 80 ASN A C 1
ATOM 605 O O . ASN A 1 80 ? -13.513 3.090 17.762 1.00 86.81 80 ASN A O 1
ATOM 609 N N . LEU A 1 81 ? -13.099 4.267 15.895 1.00 86.94 81 LEU A N 1
ATOM 610 C CA . LEU A 1 81 ? -11.782 4.739 16.307 1.00 86.94 81 LEU A CA 1
ATOM 611 C C . LEU A 1 81 ? -11.845 6.185 16.790 1.00 86.94 81 LEU A C 1
ATOM 613 O O . LEU A 1 81 ? -12.402 7.065 16.132 1.00 86.94 81 LEU A O 1
ATOM 617 N N . SER A 1 82 ? -11.200 6.455 17.923 1.00 89.75 82 SER A N 1
ATOM 618 C CA . SER A 1 82 ? -10.961 7.826 18.363 1.00 89.75 82 SER A CA 1
ATOM 619 C C . SER A 1 82 ? -9.999 8.539 17.396 1.00 89.75 82 SER A C 1
ATOM 621 O O . SER A 1 82 ? -9.187 7.890 16.725 1.00 89.75 82 SER A O 1
ATOM 623 N N . PRO A 1 83 ? -10.006 9.885 17.337 1.00 90.56 83 PRO A N 1
ATOM 624 C CA . PRO A 1 83 ? -9.033 10.628 16.535 1.00 90.56 83 PRO A CA 1
ATOM 625 C C . PRO A 1 83 ? -7.573 10.274 16.861 1.00 90.56 83 PRO A C 1
ATOM 627 O O . PRO A 1 83 ? -6.750 10.187 15.952 1.00 90.56 83 PRO A O 1
ATOM 630 N N . GLY A 1 84 ? -7.260 10.015 18.137 1.00 89.19 84 GLY A N 1
ATOM 631 C CA . GLY A 1 84 ? -5.924 9.602 18.578 1.00 89.19 84 GLY A CA 1
ATOM 632 C C . GLY A 1 84 ? -5.540 8.206 18.083 1.00 89.19 84 GLY A C 1
ATOM 633 O O . GLY A 1 84 ? -4.433 8.015 17.583 1.00 89.19 84 GLY A O 1
ATOM 634 N N . GLN A 1 85 ? -6.469 7.245 18.138 1.00 88.81 85 GLN A N 1
ATOM 635 C CA . GLN A 1 85 ? -6.261 5.902 17.585 1.00 88.81 85 GLN A CA 1
ATOM 636 C C . GLN A 1 85 ? -6.052 5.956 16.071 1.00 88.81 85 GLN A C 1
ATOM 638 O O . GLN A 1 85 ? -5.123 5.342 15.551 1.00 88.81 85 GLN A O 1
ATOM 643 N N . MET A 1 86 ? -6.873 6.736 15.366 1.00 91.12 86 MET A N 1
ATOM 644 C CA . MET A 1 86 ? -6.756 6.917 13.923 1.00 91.12 86 MET A CA 1
ATOM 645 C C . MET A 1 86 ? -5.409 7.545 13.533 1.00 91.12 86 MET A C 1
ATOM 647 O O . MET A 1 86 ? -4.785 7.092 12.573 1.00 91.12 86 MET A O 1
ATOM 651 N N . GLU A 1 87 ? -4.922 8.543 14.277 1.00 91.62 87 GLU A N 1
ATOM 652 C CA . GLU A 1 87 ? -3.606 9.133 14.007 1.00 91.62 87 GLU A CA 1
ATOM 653 C C . GLU A 1 87 ? -2.462 8.169 14.318 1.00 91.62 87 GLU A C 1
ATOM 655 O O . GLU A 1 87 ? -1.519 8.074 13.535 1.00 91.62 87 GLU A O 1
ATOM 660 N N . LYS A 1 88 ? -2.569 7.379 15.392 1.00 90.50 88 LYS A N 1
ATOM 661 C CA . LYS A 1 88 ? -1.591 6.328 15.690 1.00 90.50 88 LYS A CA 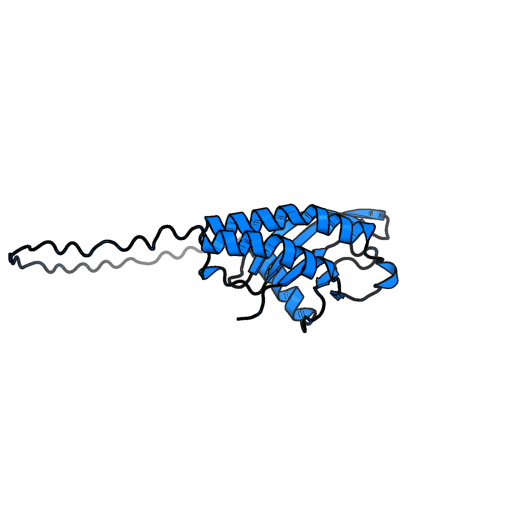1
ATOM 662 C C . LYS A 1 88 ? -1.531 5.288 14.571 1.00 90.50 88 LYS A C 1
ATOM 664 O O . LYS A 1 88 ? -0.436 4.930 14.149 1.00 90.50 88 LYS A O 1
ATOM 669 N N . VAL A 1 89 ? -2.679 4.879 14.019 1.00 91.44 89 VAL A N 1
ATOM 670 C CA . VAL A 1 89 ? -2.715 3.991 12.846 1.00 91.44 89 VAL A CA 1
ATOM 671 C C . VAL A 1 89 ? -2.034 4.631 11.643 1.00 91.44 89 VAL A C 1
ATOM 673 O O . VAL A 1 89 ? -1.192 3.994 11.014 1.00 91.44 89 VAL A O 1
ATOM 676 N N . ARG A 1 90 ? -2.328 5.901 11.338 1.00 94.19 90 ARG A N 1
ATOM 677 C CA . ARG A 1 90 ? -1.641 6.612 10.249 1.00 94.19 90 ARG A CA 1
ATOM 678 C C . ARG A 1 90 ? -0.138 6.691 10.478 1.00 94.19 90 ARG A C 1
ATOM 680 O O . ARG A 1 90 ? 0.618 6.510 9.534 1.00 94.19 90 ARG A O 1
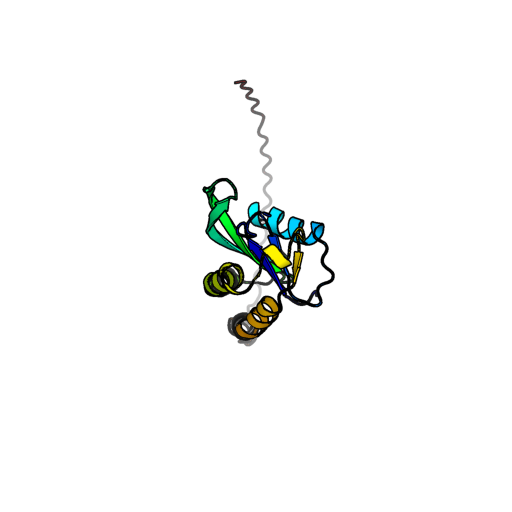ATOM 687 N N . GLN A 1 91 ? 0.311 6.951 11.700 1.00 93.50 91 GLN A N 1
ATOM 688 C CA . GLN A 1 91 ? 1.732 7.011 12.021 1.00 93.50 91 GLN A CA 1
ATOM 689 C C . GLN A 1 91 ? 2.413 5.653 11.813 1.00 93.50 91 GLN A C 1
ATOM 691 O O . GLN A 1 91 ? 3.481 5.603 11.207 1.00 93.50 91 GLN A O 1
ATOM 696 N N . THR A 1 92 ? 1.773 4.560 12.235 1.00 92.62 92 THR A N 1
ATOM 697 C CA . THR A 1 92 ? 2.244 3.196 11.963 1.00 92.62 92 THR A CA 1
ATOM 698 C C . THR A 1 92 ? 2.333 2.924 10.462 1.00 92.62 92 THR A C 1
ATOM 700 O O . THR A 1 92 ? 3.382 2.498 9.991 1.00 92.62 92 THR A O 1
ATOM 703 N N . LEU A 1 93 ? 1.285 3.239 9.692 1.00 94.81 93 LEU A N 1
ATOM 704 C CA . LEU A 1 93 ? 1.299 3.062 8.236 1.00 94.81 93 LEU A CA 1
ATOM 705 C C . LEU A 1 93 ? 2.376 3.921 7.558 1.00 94.81 93 LEU A C 1
ATOM 707 O O . LEU A 1 93 ? 3.039 3.452 6.640 1.00 94.81 93 LEU A O 1
ATOM 711 N N . ARG A 1 94 ? 2.596 5.163 8.014 1.00 95.81 94 ARG A N 1
ATOM 712 C CA . ARG A 1 94 ? 3.680 6.019 7.500 1.00 95.81 94 ARG A CA 1
ATOM 713 C C . ARG A 1 94 ? 5.049 5.385 7.734 1.00 95.81 94 ARG A C 1
ATOM 715 O O . ARG A 1 94 ? 5.884 5.441 6.843 1.00 95.81 94 ARG A O 1
ATOM 722 N N . GLY A 1 95 ? 5.259 4.751 8.889 1.00 93.94 95 GLY A N 1
ATOM 723 C CA . GLY A 1 95 ? 6.494 4.019 9.185 1.00 93.94 95 GLY A CA 1
ATOM 724 C C . GLY A 1 95 ? 6.745 2.818 8.264 1.00 93.94 95 GLY A C 1
ATOM 725 O O . GLY A 1 95 ? 7.888 2.403 8.119 1.00 93.94 95 GLY A O 1
ATOM 726 N N . GLN A 1 96 ? 5.705 2.290 7.612 1.00 95.75 96 GLN A N 1
ATOM 727 C CA . GLN A 1 96 ? 5.809 1.189 6.649 1.00 95.75 96 GLN A CA 1
ATOM 728 C C . GLN A 1 96 ? 6.063 1.659 5.207 1.00 95.75 96 GLN A C 1
ATOM 730 O O . GLN A 1 96 ? 6.316 0.826 4.339 1.00 95.75 96 GLN A O 1
ATOM 735 N N . LEU A 1 97 ? 6.017 2.967 4.920 1.00 96.31 97 LEU A N 1
ATOM 736 C CA . LEU A 1 97 ? 6.265 3.474 3.564 1.00 96.31 97 LEU A CA 1
ATOM 737 C C . LEU A 1 97 ? 7.702 3.197 3.094 1.00 96.31 97 LEU A C 1
ATOM 739 O O . LEU A 1 97 ? 7.903 2.896 1.920 1.00 96.31 97 LEU A O 1
ATOM 743 N N . ASP A 1 98 ? 8.676 3.200 4.005 1.00 95.25 98 ASP A N 1
ATOM 744 C CA . ASP A 1 98 ? 10.065 2.838 3.690 1.00 95.25 98 ASP A CA 1
ATOM 745 C C . ASP A 1 98 ? 10.201 1.348 3.331 1.00 95.25 98 ASP A C 1
ATOM 747 O O . ASP A 1 98 ? 11.006 0.965 2.481 1.00 95.25 98 ASP A O 1
ATOM 751 N N . ASP A 1 99 ? 9.411 0.482 3.968 1.00 96.81 99 ASP A N 1
ATOM 752 C CA . ASP A 1 99 ? 9.388 -0.947 3.647 1.00 96.81 99 ASP A CA 1
ATOM 753 C C . ASP A 1 99 ? 8.645 -1.207 2.329 1.00 96.81 99 ASP A C 1
ATOM 755 O O . ASP A 1 99 ? 9.082 -2.042 1.533 1.00 96.81 99 ASP A O 1
ATOM 759 N N . LEU A 1 100 ? 7.592 -0.432 2.037 1.00 97.69 100 LEU A N 1
ATOM 760 C CA . LEU A 1 100 ? 6.949 -0.408 0.722 1.00 97.69 100 LEU A CA 1
ATOM 761 C C . LEU A 1 100 ? 7.923 0.025 -0.374 1.00 97.69 100 LEU A C 1
ATOM 763 O O . LEU A 1 100 ? 7.955 -0.591 -1.437 1.00 97.69 100 LEU A O 1
ATOM 767 N N . GLU A 1 101 ? 8.756 1.027 -0.113 1.00 96.44 101 GLU A N 1
ATOM 768 C CA . GLU A 1 101 ? 9.779 1.449 -1.061 1.00 96.44 101 GLU A CA 1
ATOM 769 C C . GLU A 1 101 ? 10.788 0.338 -1.366 1.00 96.44 101 GLU A C 1
ATOM 771 O O . GLU A 1 101 ? 11.066 0.078 -2.542 1.00 96.44 101 GLU A O 1
ATOM 776 N N . LYS A 1 102 ? 11.299 -0.355 -0.344 1.00 97.38 102 LYS A N 1
ATOM 777 C CA . LYS A 1 102 ? 12.217 -1.488 -0.544 1.00 97.38 102 LYS A CA 1
ATOM 778 C C . LYS A 1 102 ? 11.554 -2.604 -1.345 1.00 97.38 102 LYS A C 1
ATOM 780 O O . LYS A 1 102 ? 12.144 -3.087 -2.306 1.00 97.38 102 LYS A O 1
ATOM 785 N N . LEU A 1 103 ? 10.308 -2.943 -1.014 1.00 97.94 103 LEU A N 1
ATOM 786 C CA . LEU A 1 103 ? 9.535 -3.955 -1.732 1.00 97.94 103 LEU A CA 1
ATOM 787 C C . LEU A 1 103 ? 9.396 -3.597 -3.220 1.00 97.94 103 LEU A C 1
ATOM 789 O O . LEU A 1 103 ? 9.677 -4.413 -4.095 1.00 97.94 103 LEU A O 1
ATOM 793 N N . VAL A 1 104 ? 8.984 -2.361 -3.508 1.00 97.25 104 VAL A N 1
ATOM 794 C CA . VAL A 1 104 ? 8.713 -1.864 -4.865 1.00 97.25 104 VAL A CA 1
ATOM 795 C C . VAL A 1 104 ? 9.975 -1.750 -5.716 1.00 97.25 104 VAL A C 1
ATOM 797 O O . VAL A 1 104 ? 9.922 -2.005 -6.919 1.00 97.25 104 VAL A O 1
ATOM 800 N N . THR A 1 105 ? 11.095 -1.338 -5.123 1.00 95.62 105 THR A N 1
ATOM 801 C CA . THR A 1 105 ? 12.331 -1.041 -5.865 1.00 95.62 105 THR A CA 1
ATOM 802 C C . THR A 1 105 ? 13.346 -2.181 -5.867 1.00 95.62 105 THR A C 1
ATOM 804 O O . THR A 1 105 ? 14.133 -2.268 -6.806 1.00 95.62 105 THR A O 1
ATOM 807 N N . GLY A 1 106 ? 13.343 -3.037 -4.843 1.00 95.69 106 GLY A N 1
ATOM 808 C CA . GLY A 1 106 ? 14.309 -4.123 -4.675 1.00 95.69 106 GLY A CA 1
ATOM 809 C C . GLY A 1 106 ? 13.739 -5.512 -4.937 1.00 95.69 106 GLY A C 1
ATOM 810 O O . GLY A 1 106 ? 14.404 -6.326 -5.573 1.00 95.69 106 GLY A O 1
ATOM 811 N N . ASP A 1 107 ? 12.512 -5.785 -4.485 1.00 97.19 107 ASP A N 1
ATOM 812 C CA . ASP A 1 107 ? 12.040 -7.171 -4.380 1.00 97.19 107 ASP A CA 1
ATOM 813 C C . ASP A 1 107 ? 11.005 -7.561 -5.448 1.00 97.19 107 ASP A C 1
ATOM 815 O O . ASP A 1 107 ? 10.739 -8.751 -5.650 1.00 97.19 107 ASP A O 1
ATOM 819 N N . ILE A 1 108 ? 10.359 -6.598 -6.112 1.00 97.06 108 ILE A N 1
ATOM 820 C CA . ILE A 1 108 ? 9.447 -6.865 -7.231 1.00 97.06 108 ILE A CA 1
ATOM 821 C C . ILE A 1 108 ? 10.221 -6.798 -8.548 1.00 97.06 108 ILE A C 1
ATOM 823 O O . ILE A 1 108 ? 10.646 -5.729 -8.982 1.00 97.06 108 ILE A O 1
ATOM 827 N N . ASN A 1 109 ? 10.321 -7.938 -9.237 1.00 95.81 109 ASN A N 1
ATOM 828 C CA . ASN A 1 109 ? 10.725 -7.955 -10.636 1.00 95.81 109 ASN A CA 1
ATOM 829 C C . ASN A 1 109 ? 9.535 -7.557 -11.526 1.00 95.81 109 ASN A C 1
ATOM 831 O O . ASN A 1 109 ? 8.655 -8.364 -11.832 1.00 95.81 109 ASN A O 1
ATOM 835 N N . TRP A 1 110 ? 9.505 -6.290 -11.939 1.00 94.75 110 TRP A N 1
ATOM 836 C CA . TRP A 1 110 ? 8.424 -5.751 -12.765 1.00 94.75 110 TRP A CA 1
ATOM 837 C C . TRP A 1 110 ? 8.358 -6.374 -14.161 1.00 94.75 110 TRP A C 1
ATOM 839 O O . TRP A 1 110 ? 7.270 -6.458 -14.724 1.00 94.75 110 TRP A O 1
ATOM 849 N N . GLU A 1 111 ? 9.481 -6.835 -14.716 1.00 93.94 111 GLU A N 1
ATOM 850 C CA . GLU A 1 111 ? 9.502 -7.484 -16.032 1.00 93.94 111 GLU A CA 1
ATOM 851 C C . GLU A 1 111 ? 8.787 -8.836 -15.995 1.00 93.94 111 GLU A C 1
ATOM 853 O O . GLU A 1 111 ? 7.967 -9.113 -16.871 1.00 93.94 111 GLU A O 1
ATOM 858 N N . GLU A 1 112 ? 9.025 -9.626 -14.944 1.00 95.25 112 GLU A N 1
ATOM 859 C CA . GLU A 1 112 ? 8.343 -10.905 -14.708 1.00 95.25 112 GLU A CA 1
ATOM 860 C C . GLU A 1 112 ? 6.856 -10.722 -14.385 1.00 95.25 112 GLU A C 1
ATOM 862 O O . GLU A 1 112 ? 6.018 -11.474 -14.880 1.00 95.25 112 GLU A O 1
ATOM 867 N N . ALA A 1 113 ? 6.513 -9.704 -13.588 1.00 94.12 113 ALA A N 1
ATOM 868 C CA . ALA A 1 113 ? 5.123 -9.364 -13.282 1.00 94.12 113 ALA A CA 1
ATOM 869 C C . ALA A 1 113 ? 4.320 -8.975 -14.541 1.00 94.12 113 ALA A C 1
ATOM 871 O O . ALA A 1 113 ? 3.114 -9.226 -14.643 1.00 94.12 113 ALA A O 1
ATOM 87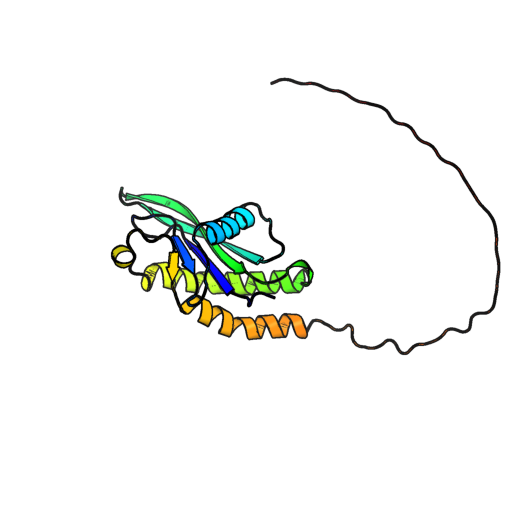2 N N . GLY A 1 114 ? 4.989 -8.359 -15.517 1.00 93.00 114 GLY A N 1
ATOM 873 C CA . GLY A 1 114 ? 4.416 -8.037 -16.813 1.00 93.00 114 GLY A CA 1
ATOM 874 C C . GLY A 1 114 ? 3.208 -7.096 -16.739 1.00 93.00 114 GLY A C 1
ATOM 875 O O . GLY A 1 114 ? 3.150 -6.112 -15.994 1.00 93.00 114 GLY A O 1
ATOM 876 N N . GLN A 1 115 ? 2.193 -7.399 -17.548 1.00 93.69 115 GLN A N 1
ATOM 877 C CA . GLN A 1 115 ? 0.999 -6.560 -17.672 1.00 93.69 115 GLN A CA 1
ATOM 878 C C . GLN A 1 115 ? -0.007 -6.720 -16.521 1.00 93.69 115 GLN A C 1
ATOM 880 O O . GLN A 1 115 ? -1.020 -6.023 -16.517 1.00 93.69 115 GLN A O 1
ATOM 885 N N . GLN A 1 116 ? 0.265 -7.582 -15.537 1.00 94.75 116 GLN A N 1
ATOM 886 C CA . GLN A 1 116 ? -0.636 -7.796 -14.407 1.00 94.75 116 GLN A CA 1
ATOM 887 C C . GLN A 1 116 ? -0.795 -6.515 -13.584 1.00 94.75 116 GLN A C 1
ATOM 889 O O . GLN A 1 116 ? 0.185 -5.911 -13.153 1.00 94.75 116 GLN A O 1
ATOM 894 N N . THR A 1 117 ? -2.040 -6.096 -13.364 1.00 95.81 117 THR A N 1
ATOM 895 C CA . THR A 1 117 ? -2.354 -4.913 -12.550 1.00 95.81 117 THR A CA 1
ATOM 896 C C . THR A 1 117 ? -2.245 -5.203 -11.052 1.00 95.81 117 THR A C 1
ATOM 898 O O . THR A 1 117 ? -1.829 -4.326 -10.295 1.00 95.81 117 THR A O 1
ATOM 901 N N . LEU A 1 118 ? -2.608 -6.423 -10.638 1.00 97.69 118 LEU A N 1
ATOM 902 C CA . LEU A 1 118 ? -2.553 -6.897 -9.256 1.00 97.69 118 LEU A CA 1
ATOM 903 C C . LEU A 1 118 ? -1.307 -7.750 -9.041 1.00 97.69 118 LEU A C 1
ATOM 905 O O . LEU A 1 118 ? -1.154 -8.791 -9.675 1.00 97.69 118 LEU A O 1
ATOM 909 N N . ILE A 1 119 ? -0.451 -7.326 -8.120 1.00 97.88 119 ILE A N 1
ATOM 910 C CA . ILE A 1 119 ? 0.760 -8.043 -7.732 1.00 97.88 119 ILE A CA 1
ATOM 911 C C . ILE A 1 119 ? 0.560 -8.611 -6.330 1.00 97.88 119 ILE A C 1
ATOM 913 O O 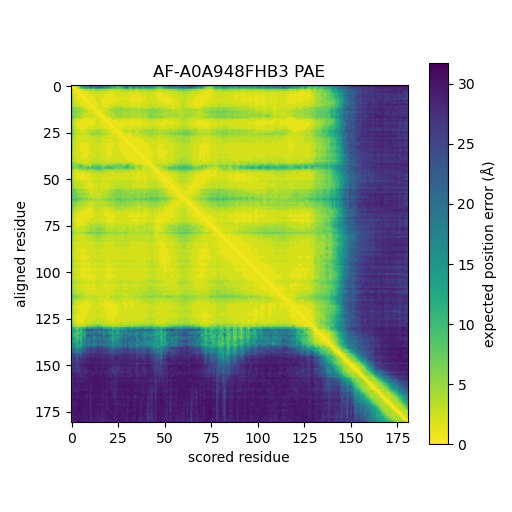. ILE A 1 119 ? 0.364 -7.871 -5.367 1.00 97.88 119 ILE A O 1
ATOM 917 N N . ILE A 1 120 ? 0.609 -9.935 -6.203 1.00 97.88 120 ILE A N 1
ATOM 918 C CA . ILE A 1 120 ? 0.412 -10.615 -4.919 1.00 97.88 120 ILE A CA 1
ATOM 919 C C . ILE A 1 120 ? 1.741 -10.665 -4.165 1.00 97.88 120 ILE A C 1
ATOM 921 O O . ILE A 1 120 ? 2.714 -11.212 -4.679 1.00 97.88 120 ILE A O 1
ATOM 925 N N . ARG A 1 121 ? 1.782 -10.129 -2.939 1.00 98.12 121 ARG A N 1
ATOM 926 C CA . ARG A 1 121 ? 2.987 -10.052 -2.095 1.00 98.12 121 ARG A CA 1
ATOM 927 C C . ARG A 1 121 ? 2.678 -10.395 -0.638 1.00 98.12 121 ARG A C 1
ATOM 929 O O . ARG A 1 121 ? 1.811 -9.793 -0.007 1.00 98.12 121 ARG A O 1
ATOM 936 N N . ALA A 1 122 ? 3.383 -11.387 -0.094 1.00 97.50 122 ALA A N 1
ATOM 937 C CA . ALA A 1 122 ? 3.175 -11.878 1.272 1.00 97.50 122 ALA A CA 1
ATOM 938 C C . ALA A 1 122 ? 3.654 -10.888 2.345 1.00 97.50 122 ALA A C 1
ATOM 940 O O . ALA A 1 122 ? 3.196 -10.938 3.488 1.00 97.50 122 ALA A O 1
ATOM 941 N N . GLU A 1 123 ? 4.540 -9.971 1.970 1.00 97.62 123 GLU A N 1
ATOM 942 C CA . GLU A 1 123 ? 5.115 -8.925 2.808 1.00 97.62 123 GLU A CA 1
ATOM 943 C C . GLU A 1 123 ? 4.023 -8.083 3.471 1.00 97.62 123 GLU A C 1
ATOM 945 O O . GLU A 1 123 ? 4.074 -7.866 4.679 1.00 97.62 123 GLU A O 1
ATOM 950 N N . LEU A 1 124 ? 2.960 -7.737 2.736 1.00 96.75 124 LEU A N 1
ATOM 951 C CA . LEU A 1 124 ? 1.827 -6.972 3.266 1.00 96.75 124 LEU A CA 1
ATOM 952 C C . LEU A 1 124 ? 1.130 -7.713 4.422 1.00 96.75 124 LEU A C 1
ATOM 954 O O . LEU A 1 124 ? 0.764 -7.105 5.425 1.00 96.75 124 LEU A O 1
ATOM 958 N N . ALA A 1 125 ? 0.997 -9.040 4.341 1.00 94.81 125 ALA A N 1
ATOM 959 C CA . ALA A 1 125 ? 0.434 -9.844 5.429 1.00 94.81 125 ALA A CA 1
ATOM 960 C C . ALA A 1 125 ? 1.401 -9.988 6.624 1.00 94.81 125 ALA A C 1
ATOM 962 O O . ALA A 1 125 ? 0.974 -10.183 7.766 1.00 94.81 125 ALA A O 1
ATOM 963 N N . VAL A 1 126 ? 2.715 -9.916 6.389 1.00 94.62 126 VAL A N 1
ATOM 964 C CA . VAL A 1 126 ? 3.734 -9.913 7.453 1.00 94.62 126 VAL A CA 1
ATOM 965 C C . VAL A 1 126 ? 3.731 -8.578 8.195 1.00 94.62 126 VAL A C 1
ATOM 967 O O . VAL A 1 126 ? 3.668 -8.585 9.425 1.00 94.62 126 VAL A O 1
ATOM 970 N N . TRP A 1 127 ? 3.737 -7.456 7.473 1.00 94.38 127 TRP A N 1
ATOM 971 C CA . TRP A 1 127 ? 3.687 -6.105 8.043 1.00 94.38 127 TRP A CA 1
ATOM 972 C C . TRP A 1 127 ? 2.429 -5.900 8.868 1.00 94.38 127 TRP A C 1
ATOM 974 O O . TRP A 1 127 ? 2.503 -5.447 10.009 1.00 94.38 127 TRP A O 1
ATOM 984 N N . LEU A 1 128 ? 1.288 -6.342 8.327 1.00 91.31 128 LEU A N 1
ATOM 985 C CA . LEU A 1 128 ? 0.034 -6.338 9.054 1.00 91.31 128 LEU A CA 1
ATOM 986 C C . LEU A 1 128 ? 0.198 -7.052 10.398 1.00 91.31 128 LEU A C 1
ATOM 988 O O . LEU A 1 128 ? -0.075 -6.443 11.413 1.00 91.31 128 LEU A O 1
ATOM 992 N N . ARG A 1 129 ? 0.694 -8.295 10.446 1.00 87.44 129 ARG A N 1
ATOM 993 C CA . ARG A 1 129 ? 0.826 -9.054 11.709 1.00 87.44 129 ARG A CA 1
ATOM 994 C C . ARG A 1 129 ? 1.810 -8.442 12.706 1.00 87.44 129 ARG A C 1
ATOM 996 O O . ARG A 1 129 ? 1.547 -8.492 13.905 1.00 87.44 129 ARG A O 1
ATOM 1003 N N . LYS A 1 130 ? 2.934 -7.902 12.227 1.00 83.88 130 LYS A N 1
ATOM 1004 C CA . LYS A 1 130 ? 3.965 -7.291 13.078 1.00 83.88 130 LYS A CA 1
ATOM 1005 C C . LYS A 1 130 ? 3.403 -6.091 13.839 1.00 83.88 130 LYS A C 1
ATOM 1007 O O . LYS A 1 130 ? 3.617 -5.979 15.044 1.00 83.88 130 LYS A O 1
ATOM 1012 N N . ASP A 1 131 ? 2.632 -5.262 13.142 1.00 78.50 131 ASP A N 1
ATOM 1013 C CA . ASP A 1 131 ? 2.203 -3.970 13.664 1.00 78.50 131 ASP A CA 1
ATOM 1014 C C . ASP A 1 131 ? 0.726 -3.953 14.100 1.00 78.50 131 ASP A C 1
ATOM 1016 O O . ASP A 1 131 ? 0.352 -3.125 14.926 1.00 78.50 131 ASP A O 1
ATOM 1020 N N . ILE A 1 132 ? -0.111 -4.915 13.672 1.00 65.62 132 ILE A N 1
ATOM 1021 C CA . ILE A 1 132 ? -1.484 -5.086 14.185 1.00 65.62 132 ILE A CA 1
ATOM 1022 C C . ILE A 1 132 ? -1.497 -5.372 15.672 1.00 65.62 132 ILE A C 1
ATOM 1024 O O . ILE A 1 132 ? -2.415 -4.912 16.332 1.00 65.62 132 ILE A O 1
ATOM 1028 N N . ASN A 1 133 ? -0.516 -6.081 16.226 1.00 59.22 133 ASN A N 1
ATOM 1029 C CA . ASN A 1 133 ? -0.481 -6.282 17.674 1.00 59.22 133 ASN A CA 1
ATOM 1030 C C . ASN A 1 133 ? -0.286 -4.941 18.396 1.00 59.22 133 ASN A C 1
ATOM 1032 O O . ASN A 1 133 ? -1.014 -4.646 19.338 1.00 59.22 133 ASN A O 1
ATOM 1036 N N . ALA A 1 134 ? 0.578 -4.066 17.872 1.00 61.97 134 ALA A N 1
ATOM 1037 C CA . ALA A 1 134 ? 0.755 -2.714 18.398 1.00 61.97 134 ALA A CA 1
ATOM 1038 C C . ALA A 1 134 ? -0.487 -1.820 18.182 1.00 61.97 134 ALA A C 1
ATOM 1040 O O . ALA A 1 134 ? -0.780 -0.957 19.012 1.00 61.97 134 ALA A O 1
ATOM 1041 N N . LEU A 1 135 ? -1.237 -2.029 17.092 1.00 61.22 135 LEU A N 1
ATOM 1042 C CA . LEU A 1 135 ? -2.491 -1.323 16.795 1.00 61.22 135 LEU A CA 1
ATOM 1043 C C . LEU A 1 135 ? -3.665 -1.831 17.647 1.00 61.22 135 LEU A C 1
ATOM 1045 O O . LEU A 1 135 ? -4.434 -1.028 18.165 1.00 61.22 135 LEU A O 1
ATOM 1049 N N . ALA A 1 136 ? -3.792 -3.142 17.834 1.00 60.38 136 ALA A N 1
ATOM 1050 C CA . ALA A 1 136 ? -4.808 -3.780 18.661 1.00 60.38 136 ALA A CA 1
ATOM 1051 C C . ALA A 1 136 ? -4.590 -3.431 20.136 1.00 60.38 136 ALA A C 1
ATOM 1053 O O . ALA A 1 136 ? -5.529 -3.020 20.812 1.00 60.38 136 ALA A O 1
ATOM 1054 N N . GLU A 1 137 ? -3.348 -3.477 20.624 1.00 60.38 137 GLU A N 1
ATOM 1055 C CA . GLU A 1 137 ? -3.005 -3.003 21.968 1.00 60.38 137 GLU A CA 1
ATOM 1056 C C . GLU A 1 137 ? -3.336 -1.517 22.143 1.00 60.38 137 GLU A C 1
ATOM 1058 O O . GLU A 1 137 ? -3.915 -1.139 23.157 1.00 60.38 137 GLU A O 1
ATOM 1063 N N . ALA A 1 138 ? -3.069 -0.675 21.138 1.00 56.44 138 ALA A N 1
ATOM 1064 C CA . ALA A 1 138 ? -3.421 0.745 21.181 1.00 56.44 138 ALA A CA 1
ATOM 1065 C C . ALA A 1 138 ? -4.931 1.009 21.220 1.00 56.44 138 ALA A C 1
ATOM 1067 O O . ALA A 1 138 ? -5.383 1.928 21.899 1.00 56.44 138 ALA A O 1
ATOM 1068 N N . VAL A 1 139 ? -5.709 0.213 20.487 1.00 56.16 139 VAL A N 1
ATOM 1069 C CA . VAL A 1 139 ? -7.171 0.307 20.491 1.00 56.16 139 VAL A CA 1
ATOM 1070 C C . VAL A 1 139 ? -7.747 -0.156 21.834 1.00 56.16 139 VAL A C 1
ATOM 1072 O O . VAL A 1 139 ? -8.757 0.378 22.287 1.00 56.16 139 VAL A O 1
ATOM 1075 N N . THR A 1 140 ? -7.074 -1.090 22.513 1.00 57.47 140 THR A N 1
ATOM 1076 C CA . THR A 1 140 ? -7.547 -1.672 23.778 1.00 57.47 140 THR A CA 1
ATOM 1077 C C . THR A 1 140 ? -7.065 -0.906 25.020 1.00 57.47 140 THR A C 1
ATOM 1079 O O . THR A 1 140 ? -7.793 -0.848 26.010 1.00 57.47 140 THR A O 1
ATOM 1082 N N . SER A 1 141 ? -5.869 -0.299 25.002 1.00 53.25 141 SER A N 1
ATOM 1083 C CA . SER A 1 141 ? -5.285 0.360 26.186 1.00 53.25 141 SER A CA 1
ATOM 1084 C C . SER A 1 141 ? -5.807 1.777 26.438 1.00 53.25 141 SER A C 1
ATOM 1086 O O . SER A 1 141 ? -5.645 2.284 27.544 1.00 53.25 141 SER A O 1
ATOM 1088 N N . ASP A 1 142 ? -6.423 2.419 25.443 1.00 49.94 142 ASP A N 1
ATOM 1089 C CA . ASP A 1 142 ? -6.894 3.810 25.524 1.00 49.94 142 ASP A CA 1
ATOM 1090 C C . ASP A 1 142 ? -8.370 3.915 25.945 1.00 49.94 142 ASP A C 1
ATOM 1092 O O . ASP A 1 142 ? -9.060 4.889 25.651 1.00 49.94 142 ASP A O 1
ATOM 1096 N N . ASN A 1 143 ? -8.870 2.899 26.659 1.00 50.09 143 ASN A N 1
ATOM 1097 C CA . ASN A 1 143 ? -10.181 2.915 27.297 1.00 50.09 143 ASN A CA 1
ATOM 1098 C C . ASN A 1 143 ? -10.042 3.131 28.822 1.00 50.09 143 ASN A C 1
ATOM 1100 O O . ASN A 1 143 ? -10.254 2.199 29.601 1.00 50.09 143 ASN A O 1
ATOM 1104 N N . PRO A 1 144 ? -9.717 4.349 29.307 1.00 49.06 144 PRO A N 1
ATOM 1105 C CA . PRO A 1 144 ? -9.736 4.665 30.740 1.00 49.06 144 PRO A CA 1
ATOM 1106 C C . PRO A 1 144 ? -11.167 4.710 31.332 1.00 49.06 144 PRO A C 1
ATOM 1108 O O . PRO A 1 144 ? -11.350 5.064 32.496 1.00 49.06 144 PRO A O 1
ATOM 1111 N N . GLY A 1 145 ? -12.197 4.342 30.556 1.00 51.22 145 GLY A N 1
ATOM 1112 C CA . GLY A 1 145 ? -13.616 4.526 30.869 1.00 51.22 145 GLY A CA 1
ATOM 1113 C C . GLY A 1 145 ? -14.318 3.412 31.655 1.00 51.22 145 GLY A C 1
ATOM 1114 O O . GLY A 1 145 ? -15.478 3.591 32.014 1.00 51.22 145 GLY A O 1
ATOM 1115 N N . THR A 1 146 ? -13.669 2.290 31.983 1.00 48.75 146 THR A N 1
ATOM 1116 C CA . THR A 1 146 ? -14.256 1.268 32.885 1.00 48.75 146 THR A CA 1
ATOM 1117 C C . THR A 1 146 ? -13.814 1.388 34.343 1.00 48.75 146 THR A C 1
ATOM 1119 O O . THR A 1 146 ? -13.933 0.437 35.114 1.00 48.75 146 THR A O 1
ATOM 1122 N N . SER A 1 147 ? -13.419 2.583 34.786 1.00 45.16 147 SER A N 1
ATOM 1123 C CA . SER A 1 147 ? -13.688 2.960 36.176 1.00 45.16 147 SER A CA 1
ATOM 1124 C C . SER A 1 147 ? -15.192 3.193 36.300 1.00 45.16 147 SER A C 1
ATOM 1126 O O . SER A 1 147 ? -15.685 4.278 36.005 1.00 45.16 147 SER A O 1
ATOM 1128 N N . ARG A 1 148 ? -15.939 2.150 36.685 1.00 42.12 148 ARG A N 1
ATOM 1129 C CA . ARG A 1 148 ? -17.349 2.269 37.081 1.00 42.12 148 ARG A CA 1
ATOM 1130 C C . ARG A 1 148 ? -17.477 3.465 38.034 1.00 42.12 148 ARG A C 1
ATOM 1132 O O . ARG A 1 148 ? -16.883 3.399 39.113 1.00 42.12 148 ARG A O 1
ATOM 1139 N N . PRO A 1 149 ? -18.244 4.522 37.720 1.00 42.38 149 PRO A N 1
ATOM 1140 C CA . PRO A 1 149 ? -18.660 5.427 38.770 1.00 42.38 149 PRO A CA 1
ATOM 1141 C C . PRO A 1 149 ? -19.505 4.580 39.720 1.00 42.38 149 PRO A C 1
ATOM 1143 O O . PRO A 1 149 ? -20.534 4.022 39.332 1.00 42.38 149 PRO A O 1
ATOM 1146 N N . GLY A 1 150 ? -19.031 4.413 40.956 1.00 43.31 150 GLY A N 1
ATOM 1147 C CA . GLY A 1 150 ? -19.899 3.977 42.035 1.00 43.31 150 GLY A CA 1
ATOM 1148 C C . GLY A 1 150 ? -21.143 4.854 41.974 1.00 43.31 150 GLY A C 1
ATOM 1149 O O . GLY A 1 150 ? -21.027 6.079 41.957 1.00 43.31 150 GLY A O 1
ATOM 1150 N N . LEU A 1 151 ? -22.305 4.217 41.841 1.00 44.16 151 LEU A N 1
ATOM 1151 C CA . LEU A 1 151 ? -23.618 4.846 41.892 1.00 44.16 151 LEU A CA 1
ATOM 1152 C C . LEU A 1 151 ? -23.760 5.554 43.242 1.00 44.16 151 LEU A C 1
ATOM 1154 O O . LEU A 1 151 ? -24.300 5.011 44.202 1.00 44.16 151 LEU A O 1
ATOM 1158 N N . TYR A 1 152 ? -23.241 6.773 43.323 1.00 48.38 152 TYR A N 1
ATOM 1159 C CA . TYR A 1 152 ? -23.605 7.707 44.361 1.00 48.38 152 TYR A CA 1
ATOM 1160 C C . TYR A 1 152 ? -24.969 8.242 43.948 1.00 48.38 152 TYR A C 1
ATOM 1162 O O . TYR A 1 152 ? -25.078 9.066 43.046 1.00 48.38 152 TYR A O 1
ATOM 1170 N N . PHE A 1 153 ? -26.020 7.691 44.549 1.00 42.69 153 PHE A N 1
ATOM 1171 C CA . PHE A 1 153 ? -27.360 8.255 44.482 1.00 42.69 153 PHE A CA 1
ATOM 1172 C C . PHE A 1 153 ? -27.393 9.492 45.388 1.00 42.69 153 PHE A C 1
ATOM 1174 O O . PHE A 1 153 ? -27.418 9.328 46.613 1.00 42.69 153 PHE A O 1
ATOM 1181 N N . PRO A 1 154 ? -27.420 10.731 44.866 1.00 43.69 154 PRO A N 1
ATOM 1182 C CA . PRO A 1 154 ? -27.838 11.845 45.692 1.00 43.69 154 PRO A CA 1
ATOM 1183 C C . PRO A 1 154 ? -29.335 11.685 45.978 1.00 43.69 154 PRO A C 1
ATOM 1185 O O . PRO A 1 154 ? -30.170 11.712 45.076 1.00 43.69 154 PRO A O 1
ATOM 1188 N N . LYS A 1 155 ? -29.687 11.523 47.256 1.00 47.56 155 LYS A N 1
ATOM 1189 C CA . LYS A 1 155 ? -31.041 11.827 47.722 1.00 47.56 155 LYS A CA 1
ATOM 1190 C C . LYS A 1 155 ? -31.230 13.337 47.581 1.00 47.56 155 LYS A C 1
ATOM 1192 O O . LYS A 1 155 ? -30.631 14.085 48.349 1.00 47.56 155 LYS A O 1
ATOM 1197 N N . SER A 1 156 ? -32.063 13.785 46.651 1.00 43.56 156 SER A N 1
ATOM 1198 C CA . SER A 1 156 ? -32.644 15.126 46.711 1.00 43.56 156 SER A CA 1
ATOM 1199 C C . SER A 1 156 ? -34.172 15.029 46.763 1.00 43.56 156 SER A C 1
ATOM 1201 O O . SER A 1 156 ? -34.769 14.229 46.036 1.00 43.56 156 SER A O 1
ATOM 1203 N N . PRO A 1 157 ? -34.825 15.789 47.659 1.00 54.50 157 PRO A N 1
ATOM 1204 C CA . PRO A 1 157 ? -36.271 15.904 47.693 1.00 54.50 157 PRO A CA 1
ATOM 1205 C C . PRO A 1 157 ? -36.764 16.984 46.716 1.00 54.50 157 PRO A C 1
ATOM 1207 O O . PRO A 1 157 ? -36.098 17.987 46.477 1.00 54.50 157 PRO A O 1
ATOM 1210 N N . LEU A 1 158 ? -37.961 16.723 46.187 1.00 50.81 158 LEU A N 1
ATOM 1211 C CA . LEU A 1 158 ? -38.974 17.628 45.630 1.00 50.81 158 LEU A CA 1
ATOM 1212 C C . LEU A 1 158 ? -38.660 19.134 45.615 1.00 50.81 158 LEU A C 1
ATOM 1214 O O . LEU A 1 158 ? -38.516 19.752 46.666 1.00 50.81 158 LEU A O 1
ATOM 1218 N N . SER A 1 159 ? -38.786 19.748 44.434 1.00 48.12 159 SER A N 1
ATOM 1219 C CA . SER A 1 159 ? -39.453 21.048 44.258 1.00 48.12 159 SER A CA 1
ATOM 1220 C C . SER A 1 159 ? -39.903 21.221 42.807 1.00 48.12 159 SER A C 1
ATOM 1222 O O . SER A 1 159 ? -39.110 21.149 41.873 1.00 48.12 159 SER A O 1
ATOM 1224 N N . ALA A 1 160 ? -41.206 21.423 42.647 1.00 48.88 160 ALA A N 1
ATOM 1225 C CA . ALA A 1 160 ? -41.871 21.811 41.418 1.00 48.88 160 ALA A CA 1
ATOM 1226 C C . ALA A 1 160 ? -41.623 23.294 41.110 1.00 48.88 160 ALA A C 1
ATOM 1228 O O . ALA A 1 160 ? -41.741 24.101 42.024 1.00 48.88 160 ALA A O 1
ATOM 1229 N N . VAL A 1 161 ? -41.405 23.655 39.840 1.00 47.56 161 VAL A N 1
ATOM 1230 C CA . VAL A 1 161 ? -41.816 24.951 39.269 1.00 47.56 161 VAL A CA 1
ATOM 1231 C C . VAL A 1 161 ? -42.203 24.741 37.802 1.00 47.56 161 VAL A C 1
ATOM 1233 O O . VAL A 1 161 ? -41.591 23.975 37.064 1.00 47.56 161 VAL A O 1
ATOM 1236 N N . LEU A 1 162 ? -43.292 25.408 37.450 1.00 48.56 162 LEU A N 1
ATOM 1237 C CA . LEU A 1 162 ? -44.109 25.368 36.246 1.00 48.56 162 LEU A CA 1
ATOM 1238 C C . LEU A 1 162 ? -43.766 26.607 35.379 1.00 48.56 162 LEU A C 1
ATOM 1240 O O . LEU A 1 162 ? -43.235 27.577 35.912 1.00 48.56 162 LEU A O 1
ATOM 1244 N N . ILE A 1 163 ? -44.220 26.611 34.115 1.00 42.66 163 ILE A N 1
ATOM 1245 C CA . ILE A 1 163 ? -44.472 27.768 33.213 1.00 42.66 163 ILE A CA 1
ATOM 1246 C C . ILE A 1 163 ? -43.426 28.020 32.112 1.00 42.66 163 ILE A C 1
ATOM 1248 O O . ILE A 1 163 ? -42.263 28.295 32.380 1.00 42.66 163 ILE A O 1
ATOM 1252 N N . GLY A 1 164 ? -43.925 28.091 30.867 1.00 37.12 164 GLY A N 1
ATOM 1253 C CA . GLY A 1 164 ? -43.476 29.123 29.925 1.00 37.12 164 GLY A CA 1
ATOM 1254 C C . GLY A 1 164 ? -43.329 28.716 28.461 1.00 37.12 164 GLY A C 1
ATOM 1255 O O . GLY A 1 164 ? -42.214 28.617 27.968 1.00 37.12 164 GLY A O 1
ATOM 1256 N N . SER A 1 165 ? -44.442 28.559 27.742 1.00 50.16 165 SER A N 1
ATOM 1257 C CA . SER A 1 165 ? -44.479 28.573 26.273 1.00 50.16 165 SER A CA 1
ATOM 1258 C C . SER A 1 165 ? -44.021 29.929 25.726 1.00 50.16 165 SER A C 1
ATOM 1260 O O . SER A 1 165 ? -44.542 30.940 26.184 1.00 50.16 165 SER A O 1
ATOM 1262 N N . PHE A 1 166 ? -43.182 29.968 24.683 1.00 50.12 166 PHE A N 1
ATOM 1263 C CA . PHE A 1 166 ? -43.234 31.050 23.692 1.00 50.12 166 PHE A CA 1
ATOM 1264 C C . PHE A 1 166 ? -42.900 30.574 22.274 1.00 50.12 166 PHE A C 1
ATOM 1266 O O . PHE A 1 166 ? -41.893 29.930 21.995 1.00 50.12 166 PHE A O 1
ATOM 1273 N N . LEU A 1 167 ? -43.846 30.934 21.417 1.00 46.44 167 LEU A N 1
ATOM 1274 C CA . LEU A 1 167 ? -43.930 30.902 19.970 1.00 46.44 167 LEU A CA 1
ATOM 1275 C C . LEU A 1 167 ? -42.885 31.846 19.345 1.00 46.44 167 LEU A C 1
ATOM 1277 O O . LEU A 1 167 ? -42.703 32.959 19.832 1.00 46.44 167 LEU A O 1
ATOM 1281 N N . GLY A 1 168 ? -42.262 31.444 18.236 1.00 45.19 168 GLY A N 1
ATOM 1282 C CA . GLY A 1 168 ?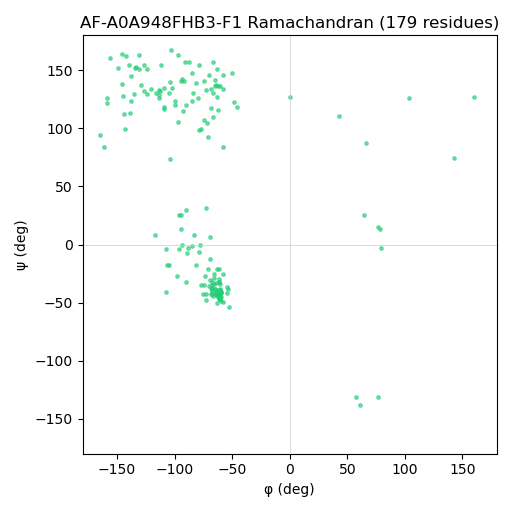 -41.350 32.301 17.475 1.00 45.19 168 GLY A CA 1
ATOM 1283 C C . GLY A 1 168 ? -41.131 31.796 16.052 1.00 45.19 168 GLY A C 1
ATOM 1284 O O . GLY A 1 168 ? -40.176 31.080 15.779 1.00 45.19 168 GLY A O 1
ATOM 1285 N N . ILE A 1 169 ? -42.047 32.164 15.156 1.00 51.34 169 ILE A N 1
ATOM 1286 C CA . ILE A 1 169 ? -41.910 32.050 13.699 1.00 51.34 169 ILE A CA 1
ATOM 1287 C C . ILE A 1 169 ? -40.921 33.125 13.231 1.00 51.34 169 ILE A C 1
ATOM 1289 O O . ILE A 1 169 ? -41.097 34.293 13.574 1.00 51.34 169 ILE A O 1
ATOM 1293 N N . ALA A 1 170 ? -39.949 32.767 12.391 1.00 54.16 170 ALA A N 1
ATOM 1294 C CA . ALA A 1 170 ? -39.240 33.733 11.555 1.00 54.16 170 ALA A CA 1
ATOM 1295 C C . ALA A 1 170 ? -39.012 33.158 10.151 1.00 54.16 170 ALA A C 1
ATOM 1297 O O . ALA A 1 170 ? -38.294 32.182 9.948 1.00 54.16 170 ALA A O 1
ATOM 1298 N N . VAL A 1 171 ? -39.692 33.793 9.202 1.00 49.41 171 VAL A N 1
ATOM 1299 C CA . VAL A 1 171 ? -39.578 33.661 7.750 1.00 49.41 171 VAL A CA 1
ATOM 1300 C C . VAL A 1 171 ? -38.391 34.507 7.273 1.00 49.41 171 VAL A C 1
ATOM 1302 O O . VAL A 1 171 ? -38.243 35.645 7.706 1.00 49.41 171 VAL A O 1
ATOM 1305 N N . GLY A 1 172 ? -37.601 33.991 6.333 1.00 50.34 172 GLY A N 1
ATOM 1306 C CA . GLY A 1 172 ? -36.664 34.769 5.511 1.00 50.34 172 GLY A CA 1
ATOM 1307 C C . GLY A 1 172 ? -36.236 33.913 4.317 1.00 50.34 172 GLY A C 1
ATOM 1308 O O . GLY A 1 172 ? -35.520 32.938 4.494 1.00 50.34 172 GLY A O 1
ATOM 1309 N N . ALA A 1 173 ? -36.879 34.014 3.153 1.00 50.19 173 ALA A N 1
ATOM 1310 C CA . ALA A 1 173 ? -36.706 35.045 2.123 1.00 50.19 173 ALA A CA 1
ATOM 1311 C C . ALA A 1 173 ? -35.319 35.006 1.443 1.00 50.19 173 ALA A C 1
ATOM 1313 O O . ALA A 1 173 ? -34.382 35.678 1.847 1.00 50.19 173 ALA A O 1
ATOM 1314 N N . MET A 1 174 ? -35.242 34.180 0.394 1.00 47.94 174 MET A N 1
ATOM 1315 C CA . MET A 1 174 ? -34.916 34.568 -0.986 1.00 47.94 174 MET A CA 1
ATOM 1316 C C . MET A 1 174 ? -33.767 35.571 -1.207 1.00 47.94 174 MET A C 1
ATOM 1318 O O . MET A 1 174 ? -33.938 36.774 -1.045 1.00 47.94 174 MET A O 1
ATOM 1322 N N . ALA A 1 175 ? -32.664 35.079 -1.776 1.00 58.94 175 ALA A N 1
ATOM 1323 C CA . ALA A 1 175 ? -31.803 35.868 -2.652 1.00 58.94 175 ALA A CA 1
ATOM 1324 C C . ALA A 1 175 ? -31.276 34.979 -3.791 1.00 58.94 175 ALA A C 1
ATOM 1326 O O . ALA A 1 175 ? -30.334 34.207 -3.627 1.00 58.94 175 ALA A O 1
ATOM 1327 N N . LEU A 1 176 ? -31.928 35.092 -4.952 1.00 55.25 176 LEU A N 1
ATOM 1328 C CA . LEU A 1 176 ? -31.295 34.867 -6.248 1.00 55.25 176 LEU A CA 1
ATOM 1329 C C . LEU A 1 176 ? -30.106 35.826 -6.367 1.00 55.25 176 LEU A C 1
ATOM 1331 O O . LEU A 1 176 ? -30.308 37.022 -6.191 1.00 55.25 176 LEU A O 1
ATOM 1335 N N . TYR A 1 177 ? -28.945 35.341 -6.797 1.00 60.31 177 TYR A N 1
ATOM 1336 C CA . TYR A 1 177 ? -28.101 36.107 -7.711 1.00 60.31 177 TYR A CA 1
ATOM 1337 C C . TYR A 1 177 ? -27.417 35.154 -8.692 1.00 60.31 177 TYR A C 1
ATOM 1339 O O . TYR A 1 177 ? -26.594 34.319 -8.327 1.00 60.31 177 TYR A O 1
ATOM 1347 N N . LEU A 1 178 ? -27.833 35.288 -9.953 1.00 62.12 178 LEU A N 1
ATOM 1348 C CA . LEU A 1 178 ? -27.059 34.933 -11.134 1.00 62.12 178 LEU A CA 1
ATOM 1349 C C . LEU A 1 178 ? -25.668 35.569 -11.045 1.00 62.12 178 LEU A C 1
ATOM 1351 O O . LEU A 1 178 ? -25.577 36.714 -10.612 1.00 62.12 178 LEU A O 1
ATOM 1355 N N . TRP A 1 179 ? -24.646 34.910 -11.587 1.00 61.28 179 TRP A N 1
ATOM 1356 C CA . TRP A 1 179 ? -23.741 35.564 -12.534 1.00 61.28 179 TRP A CA 1
ATOM 1357 C C . TRP A 1 179 ? -23.002 34.533 -13.388 1.00 61.28 179 TRP A C 1
ATOM 1359 O O . TRP A 1 179 ? -22.398 33.587 -12.890 1.00 61.28 179 TRP A O 1
ATOM 1369 N N . PHE A 1 180 ? -23.131 34.745 -14.694 1.00 61.38 180 PHE A N 1
ATOM 1370 C CA . PHE A 1 180 ? -22.299 34.208 -15.760 1.00 61.38 180 PHE A CA 1
ATOM 1371 C C . PHE A 1 180 ? -20.874 34.752 -15.625 1.00 61.38 180 PHE A C 1
ATOM 1373 O O . PHE A 1 180 ? -20.728 35.957 -15.437 1.00 61.38 180 PHE A O 1
ATOM 1380 N N . PHE A 1 181 ? -19.872 33.896 -15.808 1.00 63.66 181 PHE A N 1
ATOM 1381 C CA . PHE A 1 181 ? -18.673 34.147 -16.615 1.00 63.66 181 PHE A CA 1
ATOM 1382 C C . PHE A 1 181 ? -18.057 32.804 -17.014 1.00 63.66 181 PHE A C 1
ATOM 1384 O O . PHE A 1 181 ? -18.094 31.876 -16.175 1.00 63.66 181 PHE A O 1
#

Secondary structure (DSSP, 8-state):
-PPPEEEEEES-SGGG--EEEE-TT----HHHHHHHHHHHHTT--SSEEEEEEEEEEE-TTS-EEEEEEEEEEES--GGGS-HHHHHHHHHHHHHTHHHHHHIIIII--HHHHTT-SEEE-THHHHHHHHHHHHHHHHHHHT-GGGS----------------------------------

Nearest PDB structures (foldseek):
  7ztu-assembly1_A  TM=2.948E-01  e=2.840E-01  Bombyx mori
  3w0l-assembly1_A  TM=3.381E-01  e=1.650E+00  Xenopus laevis
  7tvi-assembly1_D  TM=2.394E-01  e=7.289E-01  Danio rerio
  7riq-assembly1_A  TM=1.985E-01  e=3.025E-01  Saccharomyces cerevisiae S288C
  8xaq-assembly1_B  TM=2.589E-01  e=3.293E+00  Sulfolobus acidocaldarius DSM 639

pLDDT: mean 81.91, std 19.65, range [37.12, 98.5]

Mean predicted aligned error: 12.2 Å

Radius of gyration: 25.45 Å; Cα contacts (8 Å, |Δi|>4): 205; chains: 1; bounding box: 59×51×70 Å